Protein AF-A0A2J8JW65-F1 (afdb_monomer_lite)

InterPro domains:
  IPR019318 Guanine nucleotide exchange factor, Ric8 [PF10165] (71-183)
  IPR019318 Guanine nucleotide exchange factor, Ric8 [PTHR12425] (1-183)

Secondary structure (DSSP, 8-state):
--HHHHHHHHHT--HHHHHHHHHHHHHHHHHHTSS-----GGGHHHHHHHHHHHHHHHHH---GGGHHHHHHHHHHHTT-GGG-GGGGSHHHHHHHHHHTT-----S---SS--HHHHHHHHHHHHHHHHH-HHHHHHHHHTTHHHHHHHHHHGGGTS---HHHHHHHHHHHHHHHHH-GGG-

Structure (mmCIF, N/CA/C/O backbone):
data_AF-A0A2J8JW65-F1
#
_entry.id   AF-A0A2J8JW65-F1
#
loop_
_atom_site.group_PDB
_atom_site.id
_atom_site.type_symbol
_atom_site.label_atom_id
_atom_site.label_alt_id
_atom_site.label_comp_id
_atom_site.label_asym_id
_atom_site.label_entity_id
_atom_site.label_seq_id
_atom_site.pdbx_PDB_ins_code
_atom_site.Cartn_x
_atom_site.Cartn_y
_atom_site.Cartn_z
_atom_site.occupancy
_atom_site.B_iso_or_equiv
_atom_site.auth_seq_id
_atom_site.auth_comp_id
_atom_site.auth_asym_id
_atom_site.auth_atom_id
_atom_site.pdbx_PDB_model_num
ATOM 1 N N . MET A 1 1 ? -16.432 7.451 8.082 1.00 87.50 1 MET A N 1
ATOM 2 C CA . MET A 1 1 ? -16.475 6.744 9.356 1.00 87.50 1 MET A CA 1
ATOM 3 C C . MET A 1 1 ? -15.170 7.041 10.054 1.00 87.50 1 MET A C 1
ATOM 5 O O . MET A 1 1 ? -14.157 7.128 9.370 1.00 87.50 1 MET A O 1
ATOM 9 N N . GLU A 1 2 ? -15.173 7.219 11.372 1.00 92.38 2 GLU A N 1
ATOM 10 C CA . GLU A 1 2 ? -13.937 7.542 12.092 1.00 92.38 2 GLU A CA 1
ATOM 11 C C . GLU A 1 2 ? -12.988 6.337 12.173 1.00 92.38 2 GLU A C 1
ATOM 13 O O . GLU A 1 2 ? -13.476 5.215 12.348 1.00 92.38 2 GLU A O 1
ATOM 18 N N . PRO A 1 3 ? -11.651 6.528 12.113 1.00 93.94 3 PRO A N 1
ATOM 19 C CA . PRO A 1 3 ? -10.678 5.431 12.161 1.00 93.94 3 PRO A CA 1
ATOM 20 C C . PRO A 1 3 ? -10.875 4.493 13.356 1.00 93.94 3 PRO A C 1
ATOM 22 O O . PRO A 1 3 ? -10.748 3.277 13.220 1.00 93.94 3 PRO A O 1
ATOM 25 N N . ARG A 1 4 ? -11.266 5.047 14.511 1.00 96.19 4 ARG A N 1
ATOM 26 C CA . ARG A 1 4 ? -11.566 4.285 15.726 1.00 96.19 4 ARG A CA 1
ATOM 27 C C . ARG A 1 4 ? -12.688 3.269 15.528 1.00 96.19 4 ARG A C 1
ATOM 29 O O . ARG A 1 4 ? -12.530 2.110 15.894 1.00 96.19 4 ARG A O 1
ATOM 36 N N . ALA A 1 5 ? -13.805 3.694 14.940 1.00 96.94 5 ALA A N 1
ATOM 37 C CA . ALA A 1 5 ? -14.956 2.824 14.706 1.00 96.94 5 ALA A CA 1
ATOM 38 C C . ALA A 1 5 ? -14.619 1.712 13.701 1.00 96.94 5 ALA A C 1
ATOM 40 O O . ALA A 1 5 ? -15.086 0.584 13.838 1.00 96.94 5 ALA A O 1
ATOM 41 N N . VAL A 1 6 ? -13.763 2.013 12.720 1.00 97.00 6 VAL A N 1
ATOM 42 C CA . VAL A 1 6 ? -13.262 1.016 11.766 1.00 97.00 6 VAL A CA 1
ATOM 43 C C . VAL A 1 6 ? -12.359 -0.001 12.464 1.00 97.00 6 VAL A C 1
ATOM 45 O O . VAL A 1 6 ? -12.524 -1.197 12.245 1.00 97.00 6 VAL A O 1
ATOM 48 N N . ALA A 1 7 ? -11.443 0.442 13.330 1.00 96.81 7 ALA A N 1
ATOM 49 C CA . ALA A 1 7 ? -10.586 -0.457 14.103 1.00 96.81 7 ALA A CA 1
ATOM 50 C C . ALA A 1 7 ? -11.415 -1.391 15.001 1.00 96.81 7 ALA A C 1
ATOM 52 O O . ALA A 1 7 ? -11.212 -2.603 14.980 1.00 96.81 7 ALA A O 1
ATOM 53 N N . GLU A 1 8 ? -12.408 -0.844 15.710 1.00 97.31 8 GLU A N 1
ATOM 54 C CA . GLU A 1 8 ? -13.348 -1.627 16.522 1.00 97.31 8 GLU A CA 1
ATOM 55 C C . GLU A 1 8 ? -14.115 -2.651 15.663 1.00 97.31 8 GLU A C 1
ATOM 57 O O . GLU A 1 8 ? -14.257 -3.804 16.067 1.00 97.31 8 GLU A O 1
ATOM 62 N N . ALA A 1 9 ? -14.552 -2.279 14.452 1.00 96.81 9 ALA A N 1
ATOM 63 C CA . ALA A 1 9 ? -15.201 -3.197 13.516 1.00 96.81 9 ALA A CA 1
ATOM 64 C C . ALA A 1 9 ? -14.274 -4.347 13.082 1.00 96.81 9 ALA A C 1
ATOM 66 O O . ALA A 1 9 ? -14.699 -5.504 13.120 1.00 96.81 9 ALA A O 1
ATOM 67 N N . VAL A 1 10 ? -13.019 -4.049 12.720 1.00 94.81 10 VAL A N 1
ATOM 68 C CA . VAL A 1 10 ? -11.998 -5.047 12.336 1.00 94.81 10 VAL A CA 1
ATOM 69 C C . VAL A 1 10 ? -11.756 -6.054 13.461 1.00 94.81 10 VAL A C 1
ATOM 71 O O . VAL A 1 10 ? -11.724 -7.259 13.213 1.00 94.81 10 VAL A O 1
ATOM 74 N N . GLU A 1 11 ? -11.688 -5.591 14.707 1.00 95.00 11 GLU A N 1
ATOM 75 C CA . GLU A 1 11 ? -11.500 -6.452 15.880 1.00 95.00 11 GLU A CA 1
ATOM 76 C C . GLU A 1 11 ? -12.690 -7.373 16.168 1.00 95.00 11 GLU A C 1
ATOM 78 O O . GLU A 1 11 ? -12.511 -8.436 16.763 1.00 95.00 11 GLU A O 1
ATOM 83 N N . THR A 1 12 ? -13.906 -7.022 15.728 1.00 94.06 12 THR A N 1
ATOM 84 C CA . THR A 1 12 ? -15.063 -7.918 15.902 1.00 94.06 12 THR A CA 1
ATOM 85 C C . THR A 1 12 ? -14.933 -9.226 15.121 1.00 94.06 12 THR A C 1
ATOM 87 O O . THR A 1 12 ? -15.634 -10.188 15.443 1.00 94.06 12 THR A O 1
ATOM 90 N N . GLY A 1 13 ? -14.104 -9.258 14.070 1.00 90.69 13 GLY A N 1
ATOM 91 C CA . GLY A 1 13 ? -13.931 -10.413 13.185 1.00 90.69 13 GLY A CA 1
ATOM 92 C C . GLY A 1 13 ? -15.147 -10.746 12.307 1.00 90.69 13 GLY A C 1
ATOM 93 O O . GLY A 1 13 ? -15.119 -11.737 11.581 1.00 90.69 13 GLY A O 1
ATOM 94 N N . LYS A 1 14 ? -16.229 -9.956 12.360 1.00 94.00 14 LYS A N 1
ATOM 95 C CA . LYS A 1 14 ? -17.455 -10.203 11.586 1.00 94.00 14 LYS A CA 1
ATOM 96 C C . LYS A 1 14 ? -17.338 -9.590 10.195 1.00 94.00 14 LYS A C 1
ATOM 98 O O . LYS A 1 14 ? -17.455 -8.376 10.063 1.00 94.00 14 LYS A O 1
ATOM 103 N N . GLU A 1 15 ? -17.169 -10.426 9.174 1.00 93.81 15 GLU A N 1
ATOM 104 C CA . GLU A 1 15 ? -16.913 -10.004 7.788 1.00 93.81 15 GLU A CA 1
ATOM 105 C C . GLU A 1 15 ? -17.843 -8.879 7.305 1.00 93.81 15 GLU A C 1
ATOM 107 O O . GLU A 1 15 ? -17.348 -7.817 6.938 1.00 93.81 15 GLU A O 1
ATOM 112 N N . ASP A 1 16 ? -19.167 -9.037 7.403 1.00 94.62 16 ASP A N 1
ATOM 113 C CA . ASP A 1 16 ? -20.127 -8.016 6.944 1.00 94.62 16 ASP A CA 1
ATOM 114 C C . ASP A 1 16 ? -19.925 -6.649 7.621 1.00 94.62 16 ASP A C 1
ATOM 116 O O . ASP A 1 16 ? -20.000 -5.602 6.975 1.00 94.62 16 ASP A O 1
ATOM 120 N N . VAL A 1 17 ? -19.630 -6.654 8.926 1.00 96.69 17 VAL A N 1
ATOM 121 C CA . VAL A 1 17 ? -19.414 -5.436 9.722 1.00 96.69 17 VAL A CA 1
ATOM 122 C C . VAL A 1 17 ? -18.103 -4.767 9.320 1.00 96.69 17 VAL A C 1
ATOM 124 O O . VAL A 1 17 ? -18.057 -3.549 9.147 1.00 96.69 17 VAL A O 1
ATOM 127 N N . ILE A 1 18 ? -17.049 -5.564 9.127 1.00 96.56 18 ILE A N 1
ATOM 128 C CA . ILE A 1 18 ? -15.739 -5.086 8.678 1.00 96.56 18 ILE A CA 1
ATOM 129 C C . ILE A 1 18 ? -15.864 -4.446 7.300 1.00 96.56 18 ILE A C 1
ATOM 131 O O . ILE A 1 18 ? -15.384 -3.334 7.077 1.00 96.56 18 ILE A O 1
ATOM 135 N N . MET A 1 19 ? -16.534 -5.133 6.378 1.00 96.12 19 MET A N 1
ATOM 136 C CA . MET A 1 19 ? -16.649 -4.683 5.001 1.00 96.12 19 MET A CA 1
ATOM 137 C C . MET A 1 19 ? -17.449 -3.395 4.877 1.00 96.12 19 MET A C 1
ATOM 139 O O . MET A 1 19 ? -17.063 -2.513 4.105 1.00 96.12 19 MET A O 1
ATOM 143 N N . GLU A 1 20 ? -18.519 -3.255 5.654 1.00 97.06 20 GLU A N 1
ATOM 144 C CA . GLU A 1 20 ? -19.300 -2.023 5.678 1.00 97.06 20 GLU A CA 1
ATOM 145 C C . GLU A 1 20 ? -18.519 -0.858 6.299 1.00 97.06 20 GLU A C 1
ATOM 147 O O . GLU A 1 20 ? -18.535 0.257 5.764 1.00 97.06 20 GLU A O 1
ATOM 152 N N . ALA A 1 21 ? -17.760 -1.120 7.367 1.00 97.56 21 ALA A N 1
ATOM 153 C CA . ALA A 1 21 ? -16.922 -0.113 8.007 1.00 97.56 21 ALA A CA 1
ATOM 154 C C . ALA A 1 21 ? -15.798 0.385 7.083 1.00 97.56 21 ALA A C 1
ATOM 156 O O . ALA A 1 21 ? -15.641 1.594 6.897 1.00 97.56 21 ALA A O 1
ATOM 157 N N . LEU A 1 22 ? -15.054 -0.529 6.444 1.00 97.06 22 LEU A N 1
ATOM 158 C CA . LEU A 1 22 ? -13.987 -0.179 5.500 1.00 97.06 22 LEU A CA 1
ATOM 159 C C . LEU A 1 22 ? -14.536 0.551 4.268 1.00 97.06 22 LEU A C 1
ATOM 161 O O . LEU A 1 22 ? -13.945 1.532 3.818 1.00 97.06 22 LEU A O 1
ATOM 165 N N . ARG A 1 23 ? -15.689 0.125 3.734 1.00 96.75 23 ARG A N 1
ATOM 166 C CA . ARG A 1 23 ? -16.334 0.800 2.598 1.00 96.75 23 ARG A CA 1
ATOM 167 C C . ARG A 1 23 ? -16.732 2.230 2.957 1.00 96.75 23 ARG A C 1
ATOM 169 O O . ARG A 1 23 ? -16.397 3.149 2.208 1.00 96.75 23 ARG A O 1
ATOM 176 N N . SER A 1 24 ? -17.382 2.416 4.105 1.00 96.38 24 SER A N 1
ATOM 177 C CA . SER A 1 24 ? -17.780 3.736 4.608 1.00 96.38 24 SER A CA 1
ATOM 178 C C . SER A 1 24 ? -16.564 4.637 4.830 1.00 96.38 24 SER A C 1
ATOM 180 O O . SER A 1 24 ? -16.552 5.794 4.413 1.00 96.38 24 SER A O 1
ATOM 182 N N . TYR A 1 25 ? -15.499 4.093 5.425 1.00 95.38 25 TYR A N 1
ATOM 183 C CA . TYR A 1 25 ? -14.227 4.790 5.606 1.00 95.38 25 TYR A CA 1
ATOM 184 C C . TYR A 1 25 ? -13.624 5.256 4.275 1.00 95.38 25 TYR A C 1
ATOM 186 O O . TYR A 1 25 ? -13.318 6.437 4.108 1.00 95.38 25 TYR A O 1
ATOM 194 N N . ASN A 1 26 ? -13.512 4.352 3.299 1.00 95.25 26 ASN A N 1
ATOM 195 C CA . ASN A 1 26 ? -12.907 4.645 2.002 1.00 95.25 26 ASN A CA 1
ATOM 196 C C . ASN A 1 26 ? -13.708 5.688 1.206 1.00 95.25 26 ASN A C 1
ATOM 198 O O . ASN A 1 26 ? -13.117 6.561 0.560 1.00 95.25 26 ASN A O 1
ATOM 202 N N . GLN A 1 27 ? -15.041 5.605 1.247 1.00 92.56 27 GLN A N 1
ATOM 203 C CA . GLN A 1 27 ? -15.936 6.542 0.566 1.00 92.56 27 GLN A CA 1
ATOM 204 C C . GLN A 1 27 ? -15.863 7.935 1.185 1.00 92.56 27 GLN A C 1
ATOM 206 O O . GLN A 1 27 ? -15.618 8.906 0.470 1.00 92.56 27 GLN A O 1
ATOM 211 N N . GLU A 1 28 ? -16.013 8.041 2.505 1.00 89.69 28 GLU A N 1
ATOM 212 C CA . GLU A 1 28 ? -15.962 9.333 3.188 1.00 89.69 28 GLU A CA 1
ATOM 213 C C . GLU A 1 28 ? -14.593 9.995 3.049 1.00 89.69 28 GLU A C 1
ATOM 215 O O . GLU A 1 28 ? -14.526 11.186 2.743 1.00 89.69 28 GLU A O 1
ATOM 220 N N . PHE A 1 29 ? -13.503 9.226 3.155 1.00 86.75 29 PHE A N 1
ATOM 221 C CA . PHE A 1 29 ? -12.169 9.767 2.922 1.00 86.75 29 PHE A CA 1
ATOM 222 C C . PHE A 1 29 ? -12.027 10.314 1.497 1.00 86.75 29 PHE A C 1
ATOM 224 O O . PHE A 1 29 ? -11.489 11.404 1.306 1.00 86.75 29 PHE A O 1
ATOM 231 N N . SER A 1 30 ? -12.533 9.587 0.497 1.00 84.88 30 SER A N 1
ATOM 232 C CA . SER A 1 30 ? -12.474 10.016 -0.906 1.00 84.88 30 SER A CA 1
ATOM 233 C C . SER A 1 30 ? -13.302 11.279 -1.170 1.00 84.88 30 SER A C 1
ATOM 235 O O . SER A 1 30 ? -12.879 12.122 -1.960 1.00 84.88 30 SER A O 1
ATOM 237 N N . LEU A 1 31 ? -14.446 11.439 -0.497 1.00 82.19 31 LEU A N 1
ATOM 238 C CA . LEU A 1 31 ? -15.282 12.639 -0.593 1.00 82.19 31 LEU A CA 1
ATOM 239 C C . LEU A 1 31 ? -14.607 13.851 0.062 1.00 82.19 31 LEU A C 1
ATOM 241 O O . LEU A 1 31 ? -14.503 14.911 -0.558 1.00 82.19 31 LEU A O 1
ATOM 245 N N . GLN A 1 32 ? -14.116 13.684 1.292 1.00 76.44 32 GLN A N 1
ATOM 246 C CA . GLN A 1 32 ? -13.527 14.762 2.091 1.00 76.44 32 GLN A CA 1
ATOM 247 C C . GLN A 1 32 ? -12.177 15.245 1.540 1.00 76.44 32 GLN A C 1
ATOM 249 O O . GLN A 1 32 ? -11.887 16.438 1.578 1.00 76.44 32 GLN A O 1
ATOM 254 N N . HIS A 1 33 ? -11.371 14.345 0.972 1.00 69.12 33 HIS A N 1
ATOM 255 C CA . HIS A 1 33 ? -9.986 14.633 0.572 1.00 69.12 33 HIS A CA 1
ATOM 256 C C . HIS A 1 33 ? -9.803 14.703 -0.946 1.00 69.12 33 HIS A C 1
ATOM 258 O O . HIS A 1 33 ? -8.705 14.499 -1.464 1.00 69.12 33 HIS A O 1
ATOM 264 N N . SER A 1 34 ? -10.877 15.006 -1.679 1.00 65.25 34 SER A N 1
ATOM 265 C CA . SER A 1 34 ? -10.837 15.189 -3.134 1.00 65.25 34 SER A CA 1
ATOM 266 C C . SER A 1 34 ? -9.983 16.392 -3.572 1.00 65.25 34 SER A C 1
ATOM 268 O O . SER A 1 34 ? -9.494 16.399 -4.700 1.00 65.25 34 SER A O 1
ATOM 270 N N . GLN A 1 35 ? -9.759 17.378 -2.688 1.00 56.03 35 GLN A N 1
ATOM 271 C CA . GLN A 1 35 ? -8.970 18.589 -2.981 1.00 56.03 35 GLN A CA 1
ATOM 272 C C . GLN A 1 35 ? -7.759 18.827 -2.061 1.00 56.03 35 GLN A C 1
ATOM 274 O O . GLN A 1 35 ? -6.823 19.511 -2.468 1.00 56.03 35 GLN A O 1
ATOM 279 N N . SER A 1 36 ? -7.738 18.266 -0.847 1.00 60.25 36 SER A N 1
ATOM 280 C CA . SER A 1 36 ? -6.631 18.411 0.109 1.00 60.25 36 SER A CA 1
ATOM 281 C C . SER A 1 36 ? -6.415 17.105 0.866 1.00 60.25 36 SER A C 1
ATOM 283 O O . SER A 1 36 ? -7.364 16.532 1.392 1.00 60.25 36 SER A O 1
ATOM 285 N N . PHE A 1 37 ? -5.170 16.632 0.923 1.00 72.81 37 PHE A N 1
ATOM 286 C CA . PHE A 1 37 ? -4.784 15.431 1.665 1.00 72.81 37 PHE A CA 1
ATOM 287 C C . PHE A 1 37 ? -4.235 15.829 3.034 1.00 72.81 37 PHE A C 1
ATOM 289 O O . PHE A 1 37 ? -3.025 15.952 3.213 1.00 72.81 37 PHE A O 1
ATOM 296 N N . THR A 1 38 ? -5.128 16.052 3.991 1.00 83.06 38 THR A N 1
ATOM 297 C CA . THR A 1 38 ? -4.783 16.378 5.380 1.00 83.06 38 THR A CA 1
ATOM 298 C C . THR A 1 38 ? -5.480 15.406 6.308 1.00 83.06 38 THR A C 1
ATOM 300 O O . THR A 1 38 ? -6.675 15.194 6.164 1.00 83.06 38 THR A O 1
ATOM 303 N N . PHE A 1 39 ? -4.752 14.834 7.258 1.00 87.06 39 PHE A N 1
ATOM 304 C CA . PHE A 1 39 ? -5.340 13.990 8.289 1.00 87.06 39 PHE A CA 1
ATOM 305 C C . PHE A 1 39 ? -5.534 14.794 9.573 1.00 87.06 39 PHE A C 1
ATOM 307 O O . PHE A 1 39 ? -4.740 15.686 9.858 1.00 87.06 39 PHE A O 1
ATOM 314 N N . ASP A 1 40 ? -6.573 14.474 10.344 1.00 89.56 40 ASP A N 1
ATOM 315 C CA . ASP A 1 40 ? -6.791 15.088 11.655 1.00 89.56 40 ASP A CA 1
ATOM 316 C C . ASP A 1 40 ? -5.773 14.548 12.672 1.00 89.56 40 ASP A C 1
ATOM 318 O O . ASP A 1 40 ? -5.742 13.347 12.960 1.00 89.56 40 ASP A O 1
ATOM 322 N N . ASP A 1 41 ? -4.937 15.419 13.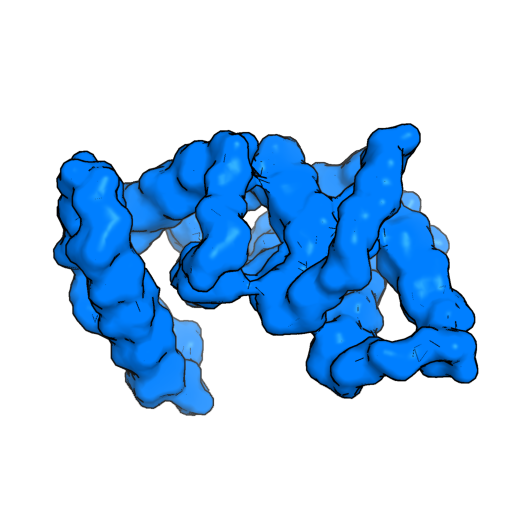231 1.00 90.25 41 ASP A N 1
ATOM 323 C CA . ASP A 1 41 ? -3.939 15.049 14.238 1.00 90.25 41 ASP A CA 1
ATOM 324 C C . ASP A 1 41 ? -4.583 14.449 15.499 1.00 90.25 41 ASP A C 1
ATOM 326 O O . ASP A 1 41 ? -3.986 13.578 16.136 1.00 90.25 41 ASP A O 1
ATOM 330 N N . ALA A 1 42 ? -5.827 14.825 15.827 1.00 93.38 42 ALA A N 1
ATOM 331 C CA . ALA A 1 42 ? -6.546 14.280 16.980 1.00 93.38 42 ALA A CA 1
ATOM 332 C C . ALA A 1 42 ? -6.835 12.773 16.852 1.00 93.38 42 ALA A C 1
ATOM 334 O O . ALA A 1 42 ? -6.998 12.087 17.859 1.00 93.38 42 ALA A O 1
ATOM 335 N N . GLN A 1 43 ? -6.865 12.250 15.624 1.00 93.31 43 GLN A N 1
ATOM 336 C CA . GLN A 1 43 ? -7.189 10.852 15.320 1.00 93.31 43 GLN A CA 1
ATOM 337 C C . GLN A 1 43 ? -5.958 10.011 14.961 1.00 93.31 43 GLN A C 1
ATOM 339 O O . GLN A 1 43 ? -6.090 8.892 14.463 1.00 93.31 43 GLN A O 1
ATOM 344 N N . GLN A 1 44 ? -4.750 10.546 15.155 1.00 94.25 44 GLN A N 1
ATOM 345 C CA . GLN A 1 44 ? -3.515 9.876 14.747 1.00 94.25 44 GLN A CA 1
ATOM 346 C C . GLN A 1 44 ? -3.357 8.493 15.388 1.00 94.25 44 GLN A C 1
ATOM 348 O O . GLN A 1 44 ? -3.041 7.529 14.695 1.00 94.25 44 GLN A O 1
ATOM 353 N N . GLU A 1 45 ? -3.591 8.374 16.694 1.00 95.62 45 GLU A N 1
ATOM 354 C CA . GLU A 1 45 ? -3.419 7.098 17.399 1.00 95.62 45 GLU A CA 1
ATOM 355 C C . GLU A 1 45 ? -4.464 6.058 16.966 1.00 95.62 45 GLU A C 1
ATOM 357 O O . GLU A 1 45 ? -4.136 4.883 16.802 1.00 95.62 45 GLU A O 1
ATOM 362 N N . ASP A 1 46 ? -5.689 6.490 16.654 1.00 96.50 46 ASP A N 1
ATOM 363 C CA . ASP A 1 46 ? -6.714 5.607 16.090 1.00 96.50 46 ASP A CA 1
ATOM 364 C C . ASP A 1 46 ? -6.322 5.107 14.690 1.00 96.50 46 ASP A C 1
ATOM 366 O O . ASP A 1 46 ? -6.543 3.940 14.358 1.00 96.50 46 ASP A O 1
ATOM 370 N N . ARG A 1 47 ? -5.693 5.958 13.865 1.00 96.12 47 ARG A N 1
ATOM 371 C CA . ARG A 1 47 ? -5.169 5.554 12.550 1.00 96.12 47 ARG A CA 1
ATOM 372 C C . ARG A 1 47 ? -3.983 4.605 12.654 1.00 96.12 47 ARG A C 1
ATOM 374 O O . ARG A 1 47 ? -3.918 3.673 11.857 1.00 96.12 47 ARG A O 1
ATOM 381 N N . LYS A 1 48 ? -3.081 4.794 13.622 1.00 96.38 48 LYS A N 1
ATOM 382 C CA . LYS A 1 48 ? -1.981 3.849 13.881 1.00 96.38 48 LYS A CA 1
ATOM 383 C C . LYS A 1 48 ? -2.515 2.478 14.277 1.00 96.38 48 LYS A C 1
ATOM 385 O O . LYS A 1 48 ? -2.134 1.486 13.665 1.00 96.38 48 LYS A O 1
ATOM 390 N N . ARG A 1 49 ? -3.465 2.433 15.215 1.00 97.38 49 ARG A N 1
ATOM 391 C CA . ARG A 1 49 ? -4.137 1.186 15.610 1.00 97.38 49 ARG A CA 1
ATOM 392 C C . ARG A 1 49 ? -4.810 0.510 14.417 1.00 97.38 49 ARG A C 1
ATOM 394 O O . ARG A 1 49 ? -4.650 -0.690 14.215 1.00 97.38 49 ARG A O 1
ATOM 401 N N . LEU A 1 50 ? -5.539 1.271 13.598 1.00 97.56 50 LEU A N 1
ATOM 402 C CA . LEU A 1 50 ? -6.144 0.728 12.383 1.00 97.56 50 LEU A CA 1
ATOM 403 C C . LEU A 1 50 ? -5.075 0.192 11.416 1.00 97.56 50 LEU A C 1
ATOM 405 O O . LEU A 1 50 ? -5.245 -0.898 10.882 1.00 97.56 50 LEU A O 1
ATOM 409 N N . ALA A 1 51 ? -3.968 0.910 11.214 1.00 97.62 51 ALA A N 1
ATOM 410 C CA . ALA A 1 51 ? -2.871 0.472 10.353 1.00 97.62 51 ALA A CA 1
ATOM 411 C C . ALA A 1 51 ? -2.273 -0.868 10.808 1.00 97.62 51 ALA A C 1
ATOM 413 O O . ALA A 1 51 ? -2.088 -1.752 9.975 1.00 97.62 51 ALA A O 1
ATOM 414 N N . GLU A 1 52 ? -2.037 -1.050 12.109 1.00 97.50 52 GLU A N 1
ATOM 415 C CA . GLU A 1 52 ? -1.550 -2.314 12.683 1.00 97.50 52 GLU A CA 1
ATOM 416 C C . GLU A 1 52 ? -2.510 -3.480 12.401 1.00 97.50 52 GLU A C 1
ATOM 418 O O . GLU A 1 52 ? -2.088 -4.550 11.953 1.00 97.50 52 GLU A O 1
ATOM 423 N N . LEU A 1 53 ? -3.816 -3.258 12.584 1.00 97.94 53 LEU A N 1
ATOM 424 C CA . LEU A 1 53 ? -4.839 -4.258 12.278 1.00 97.94 53 LEU A CA 1
ATOM 425 C C . LEU A 1 53 ? -4.858 -4.601 10.782 1.00 97.94 53 LEU A C 1
ATOM 427 O O . LEU A 1 53 ? -4.834 -5.780 10.426 1.00 97.94 53 LEU A O 1
ATOM 431 N N . LEU A 1 54 ? -4.845 -3.598 9.897 1.00 97.44 54 LEU A N 1
ATOM 432 C CA . LEU A 1 54 ? -4.839 -3.818 8.446 1.00 97.44 54 LEU A CA 1
ATOM 433 C C . LEU A 1 54 ? -3.585 -4.576 7.986 1.00 97.44 54 LEU A C 1
ATOM 435 O O . LEU A 1 54 ? -3.690 -5.466 7.142 1.00 97.44 54 LEU A O 1
ATOM 439 N N . VAL A 1 55 ? -2.414 -4.251 8.543 1.00 96.81 55 VAL A N 1
ATOM 440 C CA . VAL A 1 55 ? -1.146 -4.938 8.252 1.00 96.81 55 VAL A CA 1
ATOM 441 C C . VAL A 1 55 ? -1.210 -6.405 8.643 1.00 96.81 55 VAL A C 1
ATOM 443 O O . VAL A 1 55 ? -0.830 -7.260 7.844 1.00 96.81 55 VAL A O 1
ATOM 446 N N . SER A 1 56 ? -1.750 -6.713 9.823 1.00 96.50 56 SER A N 1
ATOM 447 C CA . SER A 1 56 ? -1.843 -8.100 10.285 1.00 96.50 56 SER A CA 1
ATOM 448 C C . SER A 1 56 ? -2.637 -8.989 9.315 1.00 96.50 56 SER A C 1
ATOM 450 O O . SER A 1 56 ? -2.250 -10.130 9.067 1.00 96.50 56 SER A O 1
ATOM 452 N N . VAL A 1 57 ? -3.702 -8.453 8.705 1.00 96.31 57 VAL A N 1
ATOM 453 C CA . VAL A 1 57 ? -4.519 -9.159 7.704 1.00 96.31 57 VAL A CA 1
ATOM 454 C C . VAL A 1 57 ? -3.826 -9.174 6.338 1.00 96.31 57 VAL A C 1
ATOM 456 O O . VAL A 1 57 ? -3.847 -10.190 5.643 1.00 96.31 57 VAL A O 1
ATOM 459 N N . LEU A 1 58 ? -3.167 -8.077 5.953 1.00 96.50 58 LEU A N 1
ATOM 460 C CA . LEU A 1 58 ? -2.397 -7.980 4.710 1.00 96.50 58 LEU A CA 1
ATOM 461 C C . LEU A 1 58 ? -1.309 -9.061 4.627 1.00 96.50 58 LEU A C 1
ATOM 463 O O . LEU A 1 58 ? -1.180 -9.711 3.588 1.00 96.50 58 LEU A O 1
ATOM 467 N N . GLU A 1 59 ? -0.557 -9.251 5.713 1.00 95.19 59 GLU A N 1
ATOM 468 C CA . GLU A 1 59 ? 0.548 -10.211 5.809 1.00 95.19 59 GLU A CA 1
ATOM 469 C C . GLU A 1 59 ? 0.072 -11.669 5.850 1.00 95.19 59 GLU A C 1
ATOM 471 O O . GLU A 1 59 ? 0.769 -12.554 5.356 1.00 95.19 59 GLU A O 1
ATOM 476 N N . GLN A 1 60 ? -1.127 -11.924 6.385 1.00 94.50 60 GLN A N 1
ATOM 477 C CA . GLN A 1 60 ? -1.750 -13.255 6.383 1.00 94.50 60 GLN A CA 1
ATOM 478 C C . GLN A 1 60 ? -2.395 -13.615 5.039 1.00 94.50 60 GLN A C 1
ATOM 480 O O . GLN A 1 60 ? -2.526 -14.795 4.714 1.00 94.50 60 GLN A O 1
ATOM 485 N N . GLY A 1 61 ? -2.778 -12.611 4.248 1.00 92.81 61 GLY A N 1
ATOM 486 C CA . GLY A 1 61 ? -3.440 -12.782 2.961 1.00 92.81 61 GLY A CA 1
ATOM 487 C C . GLY A 1 61 ? -4.865 -12.228 2.966 1.00 92.81 61 GLY A C 1
ATOM 488 O O . GLY A 1 61 ? -5.706 -12.607 3.775 1.00 92.81 61 GLY A O 1
ATOM 489 N N . LEU A 1 62 ? -5.155 -11.346 2.010 1.00 93.62 62 LEU A N 1
ATOM 490 C CA . LEU A 1 62 ? -6.440 -10.672 1.885 1.00 93.62 62 LEU A CA 1
ATOM 491 C C . LEU A 1 62 ? -7.480 -11.583 1.206 1.00 93.62 62 LEU A C 1
ATOM 493 O O . LEU A 1 62 ? -7.182 -12.149 0.137 1.00 93.62 62 LEU A O 1
ATOM 497 N N . PRO A 1 63 ? -8.720 -11.645 1.735 1.00 91.19 63 PRO A N 1
ATOM 498 C CA . PRO A 1 63 ? -9.823 -12.369 1.109 1.00 91.19 63 PRO A CA 1
ATOM 499 C C . PRO A 1 63 ? -10.036 -11.935 -0.354 1.00 91.19 63 PRO A C 1
ATOM 501 O O . PRO A 1 63 ? -10.118 -10.730 -0.619 1.00 91.19 63 PRO A O 1
ATOM 504 N N . PRO A 1 64 ? -10.145 -12.870 -1.321 1.00 90.62 64 PRO A N 1
ATOM 505 C CA . PRO A 1 64 ? -10.273 -12.525 -2.739 1.00 90.62 64 PRO A CA 1
ATOM 506 C C . PRO A 1 64 ? -11.481 -11.635 -3.068 1.00 90.62 64 PRO A C 1
ATOM 508 O O . PRO A 1 64 ? -11.348 -10.711 -3.863 1.00 90.62 64 PRO A O 1
ATOM 511 N N . SER A 1 65 ? -12.630 -11.862 -2.422 1.00 89.62 65 SER A N 1
ATOM 512 C CA . SER A 1 65 ? -13.907 -11.159 -2.660 1.00 89.62 65 SER A CA 1
ATOM 513 C C . SER A 1 65 ? -13.868 -9.655 -2.369 1.00 89.62 65 SER A C 1
ATOM 515 O O . SER A 1 65 ? -14.674 -8.888 -2.896 1.00 89.62 65 SER A O 1
ATOM 517 N N . HIS A 1 66 ? -12.946 -9.224 -1.510 1.00 92.44 66 HIS A N 1
ATOM 518 C CA . HIS A 1 66 ? -12.962 -7.892 -0.908 1.00 92.44 66 HIS A CA 1
ATOM 519 C C . HIS A 1 66 ? -11.601 -7.196 -0.922 1.00 92.44 66 HIS A C 1
ATOM 521 O O . HIS A 1 66 ? -11.435 -6.116 -0.350 1.00 92.44 66 HIS A O 1
ATOM 527 N N . ARG A 1 67 ? -10.629 -7.789 -1.614 1.00 95.19 67 ARG A N 1
ATOM 528 C CA . ARG A 1 67 ? -9.229 -7.366 -1.626 1.00 95.19 67 ARG A CA 1
ATOM 529 C C . ARG A 1 67 ? -9.037 -5.890 -1.976 1.00 95.19 67 ARG A C 1
ATOM 531 O O . ARG A 1 67 ? -8.253 -5.210 -1.321 1.00 95.19 67 ARG A O 1
ATOM 538 N N . VAL A 1 68 ? -9.782 -5.377 -2.956 1.00 97.00 68 VAL A N 1
ATOM 539 C CA . VAL A 1 68 ? -9.711 -3.966 -3.374 1.00 97.00 68 VAL A CA 1
ATOM 540 C C . VAL A 1 68 ? -10.094 -3.017 -2.235 1.00 97.00 68 VAL A C 1
ATOM 542 O O . VAL A 1 68 ? -9.423 -2.011 -2.029 1.00 97.00 68 VAL A O 1
ATOM 545 N N . ILE A 1 69 ? -11.129 -3.339 -1.453 1.00 97.38 69 ILE A N 1
ATOM 546 C CA . ILE A 1 69 ? -11.599 -2.486 -0.349 1.00 97.38 69 ILE A CA 1
ATOM 547 C C . ILE A 1 69 ? -10.535 -2.410 0.754 1.00 97.38 69 ILE A C 1
ATOM 549 O O . ILE A 1 69 ? -10.230 -1.318 1.234 1.00 97.38 69 ILE A O 1
ATOM 553 N N . TRP A 1 70 ? -9.916 -3.543 1.097 1.00 98.06 70 TRP A N 1
ATOM 554 C CA . TRP A 1 70 ? -8.788 -3.584 2.031 1.00 98.06 70 TRP A CA 1
ATOM 555 C C . TRP A 1 70 ? -7.607 -2.745 1.534 1.00 98.06 70 TRP A C 1
ATOM 557 O O . TRP A 1 70 ? -7.091 -1.897 2.263 1.00 98.06 70 TRP A O 1
ATOM 567 N N . LEU A 1 71 ? -7.206 -2.930 0.273 1.00 98.25 71 LEU A N 1
ATOM 568 C CA . LEU A 1 71 ? -6.090 -2.194 -0.324 1.00 98.25 71 LEU A CA 1
ATOM 569 C C . LEU A 1 71 ? -6.356 -0.690 -0.418 1.00 98.25 71 LEU A C 1
ATOM 571 O O . LEU A 1 71 ? -5.436 0.094 -0.216 1.00 98.25 71 LEU A O 1
ATOM 575 N N . GLN A 1 72 ? -7.596 -0.264 -0.656 1.00 97.44 72 GLN A N 1
ATOM 576 C CA . GLN A 1 72 ? -7.967 1.151 -0.617 1.00 97.44 72 GLN A CA 1
ATOM 577 C C . GLN A 1 72 ? -7.767 1.755 0.779 1.00 97.44 72 GLN A C 1
ATOM 579 O O . GLN A 1 72 ? -7.243 2.866 0.881 1.00 97.44 72 GLN A O 1
ATOM 584 N N . SER A 1 73 ? -8.120 1.032 1.847 1.00 97.19 73 SER A N 1
ATOM 585 C CA . SER A 1 73 ? -7.891 1.486 3.226 1.00 97.19 73 SER A CA 1
ATOM 586 C C . SER A 1 73 ? -6.394 1.561 3.546 1.00 97.19 73 SER A C 1
ATOM 588 O O . SER A 1 73 ? -5.928 2.573 4.071 1.00 97.19 73 SER A O 1
ATOM 590 N N . VAL A 1 74 ? -5.613 0.557 3.125 1.00 97.50 74 VAL A N 1
ATOM 591 C CA . VAL A 1 74 ? -4.139 0.582 3.206 1.00 97.50 74 VAL A CA 1
ATOM 592 C C . VAL A 1 74 ? -3.569 1.770 2.426 1.00 97.50 74 VAL A C 1
ATOM 594 O O . VAL A 1 74 ? -2.720 2.503 2.930 1.00 97.50 74 VAL A O 1
ATOM 597 N N . ARG A 1 75 ? -4.067 2.032 1.213 1.00 96.38 75 ARG A N 1
ATOM 598 C CA . ARG A 1 75 ? -3.629 3.156 0.379 1.00 96.38 75 ARG A CA 1
ATOM 599 C C . ARG A 1 75 ? -3.892 4.490 1.060 1.00 96.38 75 ARG A C 1
ATOM 601 O O . ARG A 1 75 ? -3.047 5.378 0.967 1.00 96.38 75 ARG A O 1
ATOM 608 N N . ILE A 1 76 ? -5.047 4.653 1.701 1.00 95.06 76 ILE A N 1
ATOM 609 C CA . ILE A 1 76 ? -5.375 5.864 2.455 1.00 95.06 76 ILE A CA 1
ATOM 610 C C . ILE A 1 76 ? -4.348 6.064 3.569 1.00 95.06 76 ILE A C 1
ATOM 612 O O . ILE A 1 76 ? -3.678 7.095 3.575 1.00 95.06 76 ILE A O 1
ATOM 616 N N . LEU A 1 77 ? -4.141 5.064 4.430 1.00 95.38 77 LEU A N 1
ATOM 617 C CA . LEU A 1 77 ? -3.216 5.189 5.561 1.00 95.38 77 LEU A CA 1
ATOM 618 C C . LEU A 1 77 ? -1.748 5.310 5.131 1.00 95.38 77 LEU A C 1
ATOM 620 O O . LEU A 1 77 ? -0.992 6.031 5.768 1.00 95.38 77 LEU A O 1
ATOM 624 N N . SER A 1 78 ? -1.354 4.729 3.994 1.00 95.00 78 SER A N 1
ATOM 625 C CA . SER A 1 78 ? -0.001 4.898 3.438 1.00 95.00 78 SER A CA 1
ATOM 626 C C . SER A 1 78 ? 0.329 6.340 3.008 1.00 95.00 78 SER A C 1
ATOM 628 O O . SER A 1 78 ? 1.475 6.638 2.679 1.00 95.00 78 SER A O 1
ATOM 630 N N . ARG A 1 79 ? -0.653 7.253 2.981 1.00 92.88 79 ARG A N 1
ATOM 631 C CA . ARG A 1 79 ? -0.419 8.692 2.763 1.00 92.88 79 ARG A CA 1
ATOM 632 C C . ARG A 1 79 ? -0.126 9.446 4.056 1.00 92.88 79 ARG A C 1
ATOM 634 O O . ARG A 1 79 ? 0.445 10.533 3.986 1.00 92.88 79 ARG A O 1
ATOM 641 N N . ASP A 1 80 ? -0.522 8.900 5.203 1.00 93.00 80 ASP A N 1
ATOM 642 C CA . ASP A 1 80 ? -0.239 9.492 6.503 1.00 93.00 80 ASP A CA 1
ATOM 643 C C . ASP A 1 80 ? 1.163 9.085 6.960 1.00 93.00 80 ASP A C 1
ATOM 645 O O . ASP A 1 80 ? 1.406 7.943 7.350 1.00 93.00 80 ASP A O 1
ATOM 649 N N . ARG A 1 81 ? 2.093 10.044 6.941 1.00 91.06 81 ARG A N 1
ATOM 650 C CA . ARG A 1 81 ? 3.490 9.827 7.340 1.00 91.06 81 ARG A CA 1
ATOM 651 C C . ARG A 1 81 ? 3.636 9.383 8.793 1.00 91.06 81 ARG A C 1
ATOM 653 O O . ARG A 1 81 ? 4.613 8.712 9.104 1.00 91.06 81 ARG A O 1
ATOM 660 N N . ASN A 1 82 ? 2.670 9.710 9.647 1.00 90.50 82 ASN A N 1
ATOM 661 C CA . ASN A 1 82 ? 2.695 9.352 11.062 1.00 90.50 82 ASN A CA 1
ATOM 662 C C . ASN A 1 82 ? 2.218 7.911 11.317 1.00 90.50 82 ASN A C 1
ATOM 664 O O . ASN A 1 82 ? 2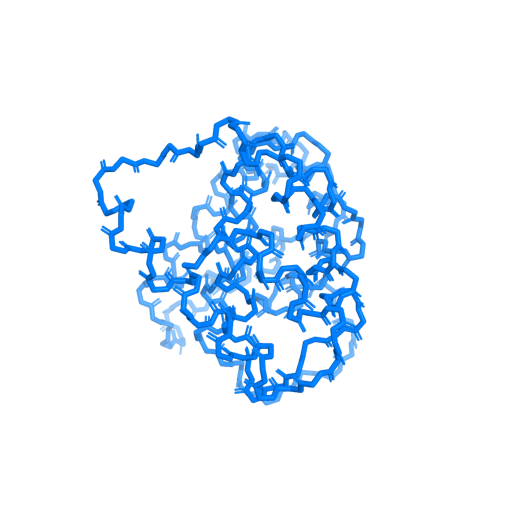.300 7.439 12.450 1.00 90.50 82 ASN A O 1
ATOM 668 N N . CYS A 1 83 ? 1.734 7.214 10.280 1.00 89.50 83 CYS A N 1
ATOM 669 C CA . CYS A 1 83 ? 1.184 5.858 10.361 1.00 89.50 83 CYS A CA 1
ATOM 670 C C . CYS A 1 83 ? 1.848 4.882 9.369 1.00 89.50 83 CYS A C 1
ATOM 672 O O . CYS A 1 83 ? 1.283 3.829 9.081 1.00 89.50 83 CYS A O 1
ATOM 674 N N . LEU A 1 84 ? 3.018 5.222 8.808 1.00 92.06 84 LEU A N 1
ATOM 675 C CA . LEU A 1 84 ? 3.674 4.382 7.796 1.00 92.06 84 LEU A CA 1
A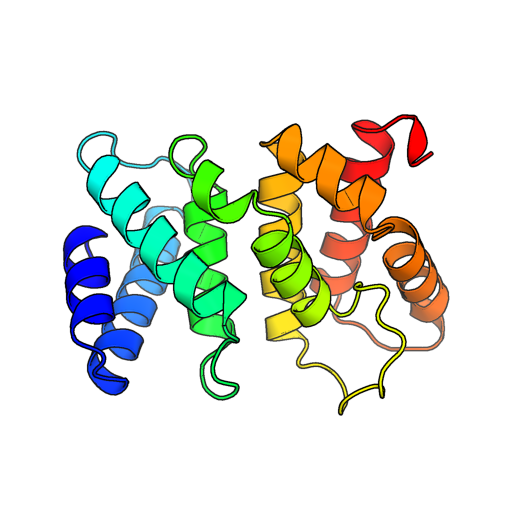TOM 676 C C . LEU A 1 84 ? 4.355 3.151 8.377 1.00 92.06 84 LEU A C 1
ATOM 678 O O . LEU A 1 84 ? 4.369 2.117 7.711 1.00 92.06 84 LEU A O 1
ATOM 682 N N . ASP A 1 85 ? 4.921 3.266 9.579 1.00 92.50 85 ASP A N 1
ATOM 683 C CA . ASP A 1 85 ? 5.801 2.250 10.160 1.00 92.50 85 ASP A CA 1
ATOM 684 C C . ASP A 1 85 ? 5.216 0.826 10.107 1.00 92.50 85 ASP A C 1
ATOM 686 O O . ASP A 1 85 ? 5.931 -0.057 9.617 1.00 92.50 85 ASP A O 1
ATOM 690 N N . PRO A 1 86 ? 3.927 0.585 10.453 1.00 94.25 86 PRO A N 1
ATOM 691 C CA . PRO A 1 86 ? 3.321 -0.744 10.352 1.00 94.25 86 PRO A CA 1
ATOM 692 C C . PRO A 1 86 ? 3.439 -1.373 8.955 1.00 94.25 86 PRO A C 1
ATOM 694 O O . PRO A 1 86 ? 3.691 -2.567 8.833 1.00 94.25 86 PRO A O 1
ATOM 697 N N . PHE A 1 87 ? 3.312 -0.584 7.884 1.00 96.06 87 PHE A N 1
ATOM 698 C CA . PHE A 1 87 ? 3.332 -1.081 6.502 1.00 96.06 87 PHE A CA 1
ATOM 699 C C . PHE A 1 87 ? 4.743 -1.306 5.943 1.00 96.06 87 PHE A C 1
ATOM 701 O O . PHE A 1 87 ? 4.893 -1.801 4.826 1.00 96.06 87 PHE A O 1
ATOM 708 N N . THR A 1 88 ? 5.788 -0.913 6.675 1.00 95.19 88 THR A N 1
ATOM 709 C CA . THR A 1 88 ? 7.181 -0.925 6.190 1.00 95.19 88 THR A CA 1
ATOM 710 C C . THR A 1 88 ? 7.953 -2.184 6.591 1.00 95.19 88 THR A C 1
ATOM 712 O O . THR A 1 88 ? 9.182 -2.203 6.560 1.00 95.19 88 THR A O 1
ATOM 715 N N . SER A 1 89 ? 7.241 -3.261 6.933 1.00 96.50 89 SER A N 1
ATOM 716 C CA . SER A 1 89 ? 7.823 -4.586 7.151 1.00 96.50 89 SER A CA 1
ATOM 717 C C . SER A 1 89 ? 8.170 -5.273 5.814 1.00 96.50 89 SER A C 1
ATOM 719 O O . SER A 1 89 ? 7.579 -4.990 4.766 1.00 96.50 89 SER A O 1
ATOM 721 N N . ARG A 1 90 ? 9.107 -6.235 5.838 1.00 96.25 90 ARG A N 1
ATOM 722 C CA . ARG A 1 90 ? 9.441 -7.054 4.653 1.00 96.25 90 ARG A CA 1
ATOM 723 C C . ARG A 1 90 ? 8.228 -7.848 4.155 1.00 96.25 90 ARG A C 1
ATOM 725 O O . ARG A 1 90 ? 8.030 -7.950 2.949 1.00 96.25 90 ARG A O 1
ATOM 732 N N . GLN A 1 91 ? 7.433 -8.396 5.074 1.00 96.12 91 GLN A N 1
ATOM 733 C CA . GLN A 1 91 ? 6.262 -9.221 4.764 1.00 96.12 91 GLN A CA 1
ATOM 734 C C . GLN A 1 91 ? 5.147 -8.376 4.143 1.00 96.12 91 GLN A C 1
ATOM 736 O O . GLN A 1 91 ? 4.615 -8.744 3.098 1.00 96.12 91 GLN A O 1
ATOM 741 N N . SER A 1 92 ? 4.877 -7.199 4.710 1.00 96.75 92 SER A N 1
ATOM 742 C CA . SER A 1 92 ? 3.918 -6.229 4.178 1.00 96.75 92 SER A CA 1
ATOM 743 C C . SER A 1 92 ? 4.280 -5.774 2.762 1.00 96.75 92 SER A C 1
ATOM 745 O O . SER A 1 92 ? 3.439 -5.829 1.860 1.00 96.75 92 SER A O 1
ATOM 747 N N . LEU A 1 93 ? 5.542 -5.383 2.525 1.00 97.06 93 LEU A N 1
ATOM 748 C CA . LEU A 1 93 ? 5.995 -5.012 1.179 1.00 97.06 93 LEU A CA 1
ATOM 749 C C . LEU A 1 93 ? 5.894 -6.182 0.195 1.00 97.06 93 LEU A C 1
ATOM 751 O O . LEU A 1 93 ? 5.489 -5.979 -0.949 1.00 97.06 93 LEU A O 1
ATOM 755 N N . GLN A 1 94 ? 6.246 -7.396 0.625 1.00 96.06 94 GLN A N 1
ATOM 756 C CA . GLN A 1 94 ? 6.148 -8.586 -0.215 1.00 96.06 94 GLN A CA 1
ATOM 757 C C . GLN A 1 94 ? 4.692 -8.905 -0.573 1.00 96.06 94 GLN A C 1
ATOM 759 O O . GLN A 1 94 ? 4.412 -9.184 -1.736 1.00 96.06 94 GLN A O 1
ATOM 764 N N . ALA A 1 95 ? 3.759 -8.809 0.377 1.00 96.38 95 ALA A N 1
ATOM 765 C CA . ALA A 1 95 ? 2.334 -9.007 0.125 1.00 96.38 95 ALA A CA 1
ATOM 766 C C . ALA A 1 95 ? 1.806 -8.004 -0.914 1.00 96.38 95 ALA A C 1
ATOM 768 O O . ALA A 1 95 ? 1.187 -8.405 -1.900 1.00 96.38 95 ALA A O 1
ATOM 769 N N . LEU A 1 96 ? 2.125 -6.713 -0.759 1.00 97.88 96 LEU A N 1
ATOM 770 C CA . LEU A 1 96 ? 1.767 -5.683 -1.741 1.00 97.88 96 LEU A CA 1
ATOM 771 C C . LEU A 1 96 ? 2.408 -5.934 -3.112 1.00 97.88 96 LEU A C 1
ATOM 773 O O . LEU A 1 96 ? 1.739 -5.770 -4.128 1.00 97.88 96 LEU A O 1
ATOM 777 N N . ALA A 1 97 ? 3.672 -6.362 -3.163 1.00 97.00 97 ALA A N 1
ATOM 778 C CA . ALA A 1 97 ? 4.344 -6.711 -4.415 1.00 97.00 97 ALA A CA 1
ATOM 779 C C . ALA A 1 97 ? 3.706 -7.928 -5.105 1.00 97.00 97 ALA A C 1
ATOM 781 O O . ALA A 1 97 ? 3.624 -7.959 -6.333 1.00 97.00 97 ALA A O 1
ATOM 782 N N . CYS A 1 98 ? 3.228 -8.911 -4.335 1.00 94.94 98 CYS A N 1
ATOM 783 C CA . CYS A 1 98 ? 2.473 -10.049 -4.857 1.00 94.94 98 CYS A CA 1
ATOM 784 C C . CYS A 1 98 ? 1.131 -9.598 -5.448 1.00 94.94 98 CYS A C 1
ATOM 786 O O . CYS A 1 98 ? 0.816 -9.970 -6.574 1.00 94.94 98 CYS A O 1
ATOM 788 N N . TYR A 1 99 ? 0.366 -8.753 -4.748 1.00 96.44 99 TYR A N 1
ATOM 789 C CA . TYR A 1 99 ? -0.898 -8.218 -5.278 1.00 96.44 99 TYR A CA 1
ATOM 790 C C . TYR A 1 99 ? -0.709 -7.277 -6.472 1.00 96.44 99 TYR A C 1
ATOM 792 O O . TYR A 1 99 ? -1.572 -7.209 -7.341 1.00 96.44 99 TYR A O 1
ATOM 800 N N . ALA A 1 100 ? 0.423 -6.576 -6.535 1.00 96.75 100 ALA A N 1
ATOM 801 C CA . ALA A 1 100 ? 0.815 -5.756 -7.673 1.00 96.75 100 ALA A CA 1
ATOM 802 C C . ALA A 1 100 ? 1.411 -6.568 -8.836 1.00 96.75 100 ALA A C 1
ATOM 804 O O . ALA A 1 100 ? 1.790 -5.953 -9.831 1.00 96.75 100 ALA A O 1
ATOM 805 N N . ASP A 1 101 ? 1.516 -7.899 -8.730 1.00 94.56 101 ASP A N 1
ATOM 806 C CA . ASP A 1 101 ? 2.115 -8.796 -9.732 1.00 94.56 101 ASP A CA 1
ATOM 807 C C . ASP A 1 101 ? 3.535 -8.368 -10.163 1.00 94.56 101 ASP A C 1
ATOM 809 O O . ASP A 1 101 ? 3.892 -8.349 -11.339 1.00 94.56 101 ASP A O 1
ATOM 813 N N . ILE A 1 102 ? 4.346 -7.944 -9.186 1.00 95.31 102 ILE A N 1
ATOM 814 C CA . ILE A 1 102 ? 5.755 -7.549 -9.378 1.00 95.31 102 ILE A CA 1
ATOM 815 C C . ILE A 1 102 ? 6.701 -8.186 -8.354 1.00 95.31 102 ILE A C 1
ATOM 817 O O . ILE A 1 102 ? 7.850 -7.769 -8.204 1.00 95.31 102 ILE A O 1
ATOM 821 N N . SER A 1 103 ? 6.226 -9.200 -7.636 1.00 92.75 103 SER A N 1
ATOM 822 C CA . SER A 1 103 ? 7.051 -10.002 -6.737 1.00 92.75 103 SER A CA 1
ATOM 823 C C . SER A 1 103 ? 7.908 -10.994 -7.525 1.00 92.75 103 SER A C 1
ATOM 825 O O . SER A 1 103 ? 7.448 -11.627 -8.478 1.00 92.75 103 SER A O 1
ATOM 827 N N . VAL A 1 104 ? 9.164 -11.162 -7.112 1.00 82.50 104 VAL A N 1
ATOM 828 C CA . VAL A 1 104 ? 10.059 -12.203 -7.632 1.00 82.50 104 VAL A CA 1
ATOM 829 C C . VAL A 1 104 ? 9.756 -13.503 -6.877 1.00 82.50 104 VAL A C 1
ATOM 831 O O . VAL A 1 104 ? 10.449 -13.857 -5.930 1.00 82.50 104 VAL A O 1
ATOM 834 N N . SER A 1 105 ? 8.666 -14.185 -7.234 1.00 73.19 105 SER A N 1
ATOM 835 C CA . SER A 1 105 ? 8.323 -15.510 -6.698 1.00 73.19 105 SER A CA 1
ATOM 836 C C . SER A 1 105 ? 8.422 -16.568 -7.799 1.00 73.19 105 SER A C 1
ATOM 838 O O . SER A 1 105 ? 7.935 -16.355 -8.906 1.00 73.19 105 SER A O 1
ATOM 840 N N . GLU A 1 106 ? 9.046 -17.709 -7.492 1.00 48.47 106 GLU A N 1
ATOM 841 C CA . GLU A 1 106 ? 9.308 -18.824 -8.424 1.00 48.47 106 GLU A CA 1
ATOM 842 C C . GLU A 1 106 ? 8.137 -19.832 -8.539 1.00 48.47 106 GLU A C 1
ATOM 844 O O . GLU A 1 106 ? 8.275 -20.894 -9.144 1.00 48.47 106 GLU A O 1
ATOM 849 N N . GLY A 1 107 ? 6.969 -19.534 -7.961 1.00 48.44 107 GLY A N 1
ATOM 850 C CA . GLY A 1 107 ? 5.819 -20.447 -7.909 1.00 48.44 107 GLY A CA 1
ATOM 851 C C . GLY A 1 107 ? 4.625 -19.979 -8.742 1.00 48.44 107 GLY A C 1
ATOM 852 O O . GLY A 1 107 ? 4.205 -18.837 -8.600 1.00 48.44 107 GLY A O 1
ATOM 853 N N . SER A 1 108 ? 4.111 -20.892 -9.582 1.00 44.66 108 SER A N 1
ATOM 854 C CA . SER A 1 108 ? 2.886 -20.857 -10.412 1.00 44.66 108 SER A CA 1
ATOM 855 C C . SER A 1 108 ? 2.200 -19.496 -10.584 1.00 44.66 108 SER A C 1
ATOM 857 O O . SER A 1 108 ? 1.536 -19.013 -9.670 1.00 44.66 108 SER A O 1
ATOM 859 N N . VAL A 1 109 ? 2.273 -18.964 -11.808 1.00 45.16 109 VAL A N 1
ATOM 860 C CA . VAL A 1 109 ? 1.462 -17.839 -12.303 1.00 45.16 109 VAL A CA 1
ATOM 861 C C . VAL A 1 109 ? -0.019 -18.123 -12.007 1.00 45.16 109 VAL A C 1
ATOM 863 O O . VAL A 1 109 ? -0.566 -19.058 -12.600 1.00 45.16 109 VAL A O 1
ATOM 866 N N . PRO A 1 110 ? -0.677 -17.388 -11.094 1.00 51.81 110 PRO A N 1
ATOM 867 C CA . PRO A 1 110 ? -2.113 -17.516 -10.905 1.00 51.81 110 PRO A CA 1
ATOM 868 C C . PRO A 1 110 ? -2.858 -16.935 -12.111 1.00 51.81 110 PRO A C 1
ATOM 870 O O . PRO A 1 110 ? -2.284 -16.222 -12.936 1.00 51.81 110 PRO A O 1
ATOM 873 N N . GLU A 1 111 ? -4.150 -17.252 -12.188 1.00 57.94 111 GLU A N 1
ATOM 874 C CA . GLU A 1 111 ? -5.142 -16.642 -13.078 1.00 57.94 111 GLU A CA 1
ATOM 875 C C . GLU A 1 111 ? -4.899 -15.137 -13.269 1.00 57.94 111 GLU A C 1
ATOM 877 O O . GLU A 1 111 ? -4.461 -14.455 -12.342 1.00 57.94 111 GLU A O 1
ATOM 882 N N . SER A 1 112 ? -5.168 -14.631 -14.480 1.00 73.69 112 SER A N 1
ATOM 883 C CA . SER A 1 112 ? -4.955 -13.228 -14.863 1.00 73.69 112 SER A CA 1
ATOM 884 C C . SER A 1 112 ? -5.277 -12.271 -13.705 1.00 73.69 112 SER A C 1
ATOM 886 O O . SER A 1 112 ? -6.424 -12.277 -13.246 1.00 73.69 112 SER A O 1
ATOM 888 N N . PRO A 1 113 ? -4.304 -11.480 -13.216 1.00 82.69 113 PRO A N 1
ATOM 889 C CA . PRO A 1 113 ? -4.490 -10.698 -12.005 1.00 82.69 113 PRO A CA 1
ATOM 890 C C . PRO A 1 113 ? -5.600 -9.664 -12.202 1.00 82.69 113 PRO A C 1
ATOM 892 O O . PRO A 1 113 ? -5.700 -9.033 -13.256 1.00 82.69 113 PRO A O 1
ATOM 895 N N . ASP A 1 114 ? -6.425 -9.487 -11.172 1.00 93.38 114 ASP A N 1
ATOM 896 C CA . ASP A 1 114 ? -7.426 -8.425 -11.129 1.00 93.38 114 ASP A CA 1
ATOM 897 C C . ASP A 1 114 ? -6.720 -7.059 -11.183 1.00 93.38 114 ASP A C 1
ATOM 899 O O . ASP A 1 114 ? -5.920 -6.712 -10.309 1.00 93.38 114 ASP A O 1
ATOM 903 N N . MET A 1 115 ? -6.999 -6.285 -12.232 1.00 95.06 115 MET A N 1
ATOM 904 C CA . MET A 1 115 ? -6.314 -5.019 -12.485 1.00 95.06 115 MET A CA 1
ATOM 905 C C . MET A 1 115 ? -6.644 -3.946 -11.443 1.00 95.06 115 MET A C 1
ATOM 907 O O . MET A 1 115 ? -5.801 -3.079 -11.209 1.00 95.06 115 MET A O 1
ATOM 911 N N . ASP A 1 116 ? -7.796 -4.017 -10.770 1.00 96.69 116 ASP A N 1
ATOM 912 C CA . ASP A 1 116 ? -8.128 -3.092 -9.680 1.00 96.69 116 ASP A CA 1
ATOM 913 C C . ASP A 1 116 ? -7.268 -3.383 -8.442 1.00 96.69 116 ASP A C 1
ATOM 915 O O . ASP A 1 116 ? -6.762 -2.468 -7.786 1.00 96.69 116 ASP A O 1
ATOM 919 N N . VAL A 1 117 ? -7.020 -4.667 -8.161 1.00 97.12 117 VAL A N 1
ATOM 920 C CA . VAL A 1 117 ? -6.104 -5.112 -7.098 1.00 97.12 117 VAL A CA 1
ATOM 921 C C . VAL A 1 117 ? -4.670 -4.686 -7.406 1.00 97.12 117 VAL A C 1
ATOM 923 O O . VAL A 1 117 ? -3.985 -4.160 -6.521 1.00 97.12 117 VAL A O 1
ATOM 926 N N . VAL A 1 118 ? -4.222 -4.876 -8.651 1.00 97.50 118 VAL A N 1
ATOM 927 C CA . VAL A 1 118 ? -2.886 -4.456 -9.100 1.00 97.50 118 VAL A CA 1
ATOM 928 C C . VAL A 1 118 ? -2.730 -2.948 -8.944 1.00 97.50 118 VAL A C 1
ATOM 930 O O . VAL A 1 118 ? -1.765 -2.480 -8.336 1.00 97.50 118 VAL A O 1
ATOM 933 N N . LEU A 1 119 ? -3.702 -2.181 -9.439 1.00 98.31 119 LEU A N 1
ATOM 934 C CA . LEU A 1 119 ? -3.682 -0.726 -9.404 1.00 98.31 119 LEU A CA 1
ATOM 935 C C . LEU A 1 119 ? -3.623 -0.181 -7.972 1.00 98.31 119 LEU A C 1
ATOM 937 O O . LEU A 1 119 ? -2.799 0.688 -7.677 1.00 98.31 119 LEU A O 1
ATOM 941 N N . GLU A 1 120 ? -4.475 -0.669 -7.069 1.00 98.19 120 GLU A N 1
ATOM 942 C CA . GLU A 1 120 ? -4.466 -0.209 -5.677 1.00 98.19 120 GLU A CA 1
ATOM 943 C C . GLU A 1 120 ? -3.164 -0.591 -4.961 1.00 98.19 120 GLU A C 1
ATOM 945 O O . GLU A 1 120 ? -2.602 0.227 -4.228 1.00 98.19 120 GLU A O 1
ATOM 950 N N . SER A 1 121 ? -2.611 -1.770 -5.250 1.00 98.44 121 SER A N 1
ATOM 951 C CA . SER A 1 121 ? -1.338 -2.217 -4.671 1.00 98.44 121 SER A CA 1
ATOM 952 C C . SER A 1 121 ? -0.150 -1.372 -5.144 1.00 98.44 121 SER A C 1
ATOM 954 O O . SER A 1 121 ? 0.689 -0.974 -4.331 1.00 98.44 121 SER A O 1
ATOM 956 N N . LEU A 1 122 ? -0.101 -1.011 -6.432 1.00 98.62 122 LEU A N 1
ATOM 957 C CA . LEU A 1 122 ? 0.912 -0.095 -6.970 1.00 98.62 122 LEU A CA 1
ATOM 958 C C . LEU A 1 12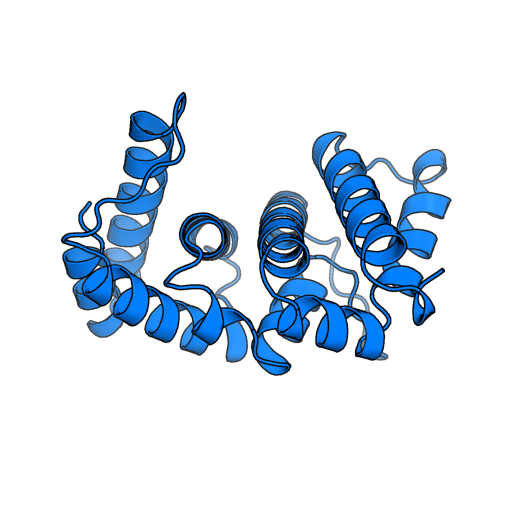2 ? 0.830 1.295 -6.329 1.00 98.62 122 LEU A C 1
ATOM 960 O O . LEU A 1 122 ? 1.861 1.901 -6.025 1.00 98.62 122 LEU A O 1
ATOM 964 N N . LYS A 1 123 ? -0.384 1.802 -6.081 1.00 98.12 123 LYS A N 1
ATOM 965 C CA . LYS A 1 123 ? -0.585 3.075 -5.375 1.00 98.12 123 LYS A CA 1
ATOM 966 C C . LYS A 1 123 ? -0.058 3.011 -3.937 1.00 98.12 123 LYS A C 1
ATOM 968 O O . LYS A 1 123 ? 0.606 3.958 -3.514 1.00 98.12 123 LYS A O 1
ATOM 973 N N . CYS A 1 124 ? -0.315 1.920 -3.206 1.00 98.19 124 CYS A N 1
ATOM 974 C CA . CYS A 1 124 ? 0.250 1.698 -1.869 1.00 98.19 124 CYS A CA 1
ATOM 975 C C . CYS A 1 124 ? 1.782 1.727 -1.910 1.00 98.19 124 CYS A C 1
ATOM 977 O O . CYS A 1 124 ? 2.402 2.519 -1.201 1.00 98.19 124 CYS A O 1
ATOM 979 N N . LEU A 1 125 ? 2.392 0.931 -2.794 1.00 98.44 125 LEU A N 1
ATOM 980 C CA . LEU A 1 125 ? 3.849 0.868 -2.945 1.00 98.44 125 LEU A CA 1
ATOM 981 C C . LEU A 1 125 ? 4.451 2.232 -3.303 1.00 98.44 125 LEU A C 1
ATOM 983 O O . LEU A 1 125 ? 5.455 2.625 -2.715 1.00 98.44 125 LEU A O 1
ATOM 987 N N . CYS A 1 126 ? 3.820 2.997 -4.199 1.00 98.44 126 CYS A N 1
ATOM 988 C CA . CYS A 1 126 ? 4.261 4.353 -4.527 1.00 98.44 126 CYS A CA 1
ATOM 989 C C . CYS A 1 126 ? 4.277 5.276 -3.303 1.00 98.44 126 CYS A C 1
ATOM 991 O O . CYS A 1 126 ? 5.232 6.030 -3.129 1.00 98.44 126 CYS A O 1
ATOM 993 N N . ASN A 1 127 ? 3.238 5.241 -2.463 1.00 97.25 127 ASN A N 1
ATOM 994 C CA . ASN A 1 127 ? 3.180 6.087 -1.271 1.00 97.25 127 ASN A CA 1
ATOM 995 C C . ASN A 1 127 ? 4.264 5.698 -0.253 1.00 97.25 127 ASN A C 1
ATOM 997 O O . ASN A 1 127 ? 4.956 6.578 0.268 1.00 97.25 127 ASN A O 1
ATOM 1001 N N . LEU A 1 128 ? 4.443 4.389 -0.027 1.00 97.88 128 LEU A N 1
ATOM 1002 C CA . LEU A 1 128 ? 5.441 3.848 0.897 1.00 97.88 128 LEU A CA 1
ATOM 1003 C C . LEU A 1 128 ? 6.866 4.172 0.438 1.00 97.88 128 LEU A C 1
ATOM 1005 O O . LEU A 1 128 ? 7.634 4.745 1.204 1.00 97.88 128 LEU A O 1
ATOM 1009 N N . VAL A 1 129 ? 7.214 3.877 -0.818 1.00 97.81 129 VAL A N 1
ATOM 1010 C CA . VAL A 1 129 ? 8.555 4.144 -1.371 1.00 97.81 129 VAL A CA 1
ATOM 1011 C C . VAL A 1 129 ? 8.858 5.643 -1.390 1.00 97.81 129 VAL A C 1
ATOM 1013 O O . VAL A 1 129 ? 9.978 6.049 -1.084 1.00 97.81 129 VAL A O 1
ATOM 1016 N N . LEU A 1 130 ? 7.868 6.489 -1.690 1.00 97.25 130 LEU A N 1
ATOM 1017 C CA . LEU A 1 130 ? 8.046 7.941 -1.665 1.00 97.25 130 LEU A CA 1
ATOM 1018 C C . LEU A 1 130 ? 8.381 8.468 -0.261 1.00 97.25 130 LEU A C 1
ATOM 1020 O O . LEU A 1 130 ? 9.158 9.413 -0.140 1.00 97.25 130 LEU A O 1
ATOM 1024 N N . SER A 1 131 ? 7.784 7.888 0.784 1.00 95.56 131 SER A N 1
ATOM 1025 C CA . SER A 1 131 ? 7.765 8.500 2.120 1.00 95.56 131 SER A CA 1
ATOM 1026 C C . SER A 1 131 ? 8.573 7.747 3.184 1.00 95.56 131 SER A C 1
ATOM 1028 O O . SER A 1 131 ? 8.816 8.316 4.243 1.00 95.56 131 SER A O 1
ATOM 1030 N N . SER A 1 132 ? 9.015 6.510 2.925 1.00 96.81 132 SER A N 1
ATOM 1031 C CA . SER A 1 132 ? 9.778 5.688 3.874 1.00 96.81 132 SER A CA 1
ATOM 1032 C C . SER A 1 132 ? 11.115 5.206 3.287 1.00 96.81 132 SER A C 1
ATOM 1034 O O . SER A 1 132 ? 11.126 4.378 2.371 1.00 96.81 132 SER A O 1
ATOM 1036 N N . PRO A 1 133 ? 12.264 5.641 3.848 1.00 95.94 133 PRO A N 1
ATOM 1037 C CA . PRO A 1 133 ? 13.581 5.106 3.489 1.00 95.94 133 PRO A CA 1
ATOM 1038 C C . PRO A 1 133 ? 13.713 3.593 3.715 1.00 95.94 133 PRO A C 1
ATOM 1040 O O . PRO A 1 133 ? 14.416 2.908 2.970 1.00 95.94 133 PRO A O 1
ATOM 1043 N N . VAL A 1 134 ? 13.008 3.053 4.715 1.00 96.75 134 VAL A N 1
ATOM 1044 C CA . VAL A 1 134 ? 12.971 1.609 4.988 1.00 96.75 134 VAL A CA 1
ATOM 1045 C C . VAL A 1 134 ? 12.263 0.877 3.848 1.00 96.75 134 VAL A C 1
ATOM 1047 O O . VAL A 1 134 ? 12.802 -0.094 3.321 1.00 96.75 134 VAL A O 1
ATOM 1050 N N . ALA A 1 135 ? 11.117 1.386 3.380 1.00 97.25 135 ALA A N 1
ATOM 1051 C CA . ALA A 1 135 ? 10.421 0.814 2.226 1.00 97.25 135 ALA A CA 1
ATOM 1052 C C . ALA A 1 135 ? 11.264 0.880 0.941 1.00 97.25 135 ALA A C 1
ATOM 1054 O O . ALA A 1 135 ? 11.263 -0.074 0.167 1.00 97.25 135 ALA A O 1
ATOM 1055 N N . GLN A 1 136 ? 12.021 1.963 0.723 1.00 97.44 136 GLN A N 1
ATOM 1056 C CA . GLN A 1 136 ? 12.945 2.079 -0.418 1.00 97.44 136 GLN A CA 1
ATOM 1057 C C . GLN A 1 136 ? 14.007 0.974 -0.397 1.00 97.44 136 GLN A C 1
ATOM 1059 O O . GLN A 1 136 ? 14.286 0.360 -1.426 1.00 97.44 136 GLN A O 1
ATOM 1064 N N . MET A 1 137 ? 14.588 0.707 0.777 1.00 96.94 137 MET A N 1
ATOM 1065 C CA . MET A 1 137 ? 15.572 -0.360 0.962 1.00 96.94 137 MET A CA 1
ATOM 1066 C C . MET A 1 137 ? 14.975 -1.741 0.717 1.00 96.94 137 MET A C 1
ATOM 1068 O O . MET A 1 137 ? 15.515 -2.499 -0.086 1.00 96.94 137 MET A O 1
ATOM 1072 N N . LEU A 1 138 ? 13.833 -2.039 1.330 1.00 96.81 138 LEU A N 1
ATOM 1073 C CA . LEU A 1 138 ? 13.176 -3.334 1.176 1.00 96.81 138 LEU A CA 1
ATOM 1074 C C . LEU A 1 138 ? 12.710 -3.584 -0.266 1.00 96.81 138 LEU A C 1
ATOM 1076 O O . LEU A 1 138 ? 12.848 -4.698 -0.765 1.00 96.81 138 LEU A O 1
ATOM 1080 N N . ALA A 1 139 ? 12.214 -2.559 -0.965 1.00 96.62 139 ALA A N 1
ATOM 1081 C CA . ALA A 1 139 ? 11.823 -2.664 -2.370 1.00 96.62 139 ALA A CA 1
ATOM 1082 C C . ALA A 1 139 ? 13.020 -2.942 -3.300 1.00 96.62 139 ALA A C 1
ATOM 1084 O O . ALA A 1 139 ? 12.894 -3.717 -4.253 1.00 96.62 139 ALA A O 1
ATOM 1085 N N . ALA A 1 140 ? 14.183 -2.341 -3.018 1.00 94.81 140 ALA A N 1
ATOM 1086 C CA . ALA A 1 140 ? 15.422 -2.611 -3.747 1.00 94.81 140 ALA A CA 1
ATOM 1087 C C . ALA A 1 140 ? 15.907 -4.052 -3.512 1.00 94.81 140 ALA A C 1
ATOM 1089 O O . ALA A 1 140 ? 16.181 -4.777 -4.468 1.00 94.81 140 ALA A O 1
ATOM 1090 N N . GLU A 1 141 ? 15.932 -4.505 -2.255 1.00 95.06 141 GLU A N 1
ATOM 1091 C CA . GLU A 1 141 ? 16.307 -5.881 -1.901 1.00 95.06 141 GLU A CA 1
ATOM 1092 C C . GLU A 1 141 ? 15.374 -6.928 -2.517 1.00 95.06 141 GLU A C 1
ATOM 1094 O O . GLU A 1 141 ? 15.833 -7.977 -2.969 1.00 95.06 141 GLU A O 1
ATOM 1099 N N . ALA A 1 142 ? 14.073 -6.631 -2.579 1.00 94.12 142 ALA A N 1
ATOM 1100 C CA . ALA A 1 142 ? 13.068 -7.477 -3.219 1.00 94.12 142 ALA A CA 1
ATOM 1101 C C . ALA A 1 142 ? 13.141 -7.461 -4.757 1.00 94.12 142 ALA A C 1
ATOM 1103 O O . ALA A 1 142 ? 12.393 -8.186 -5.410 1.00 94.12 142 ALA A O 1
ATOM 1104 N N . ARG A 1 143 ? 14.032 -6.648 -5.348 1.00 94.75 143 ARG A N 1
ATOM 1105 C CA . ARG A 1 143 ? 14.258 -6.537 -6.798 1.00 94.75 143 ARG A CA 1
ATOM 1106 C C . ARG A 1 143 ? 12.989 -6.235 -7.602 1.00 94.75 143 ARG A C 1
ATOM 1108 O O . ARG A 1 143 ? 12.864 -6.668 -8.747 1.00 94.75 143 ARG A O 1
ATOM 1115 N N . LEU A 1 144 ? 12.075 -5.433 -7.045 1.00 95.38 144 LEU A N 1
ATOM 1116 C CA . LEU A 1 144 ? 10.799 -5.090 -7.699 1.00 95.38 144 LEU A CA 1
ATOM 1117 C C . LEU A 1 144 ? 10.994 -4.429 -9.076 1.00 95.38 144 LEU A C 1
ATOM 1119 O O . LEU A 1 144 ? 10.176 -4.598 -9.979 1.00 95.38 144 LEU A O 1
ATOM 1123 N N . VAL A 1 145 ? 12.114 -3.718 -9.257 1.00 94.94 145 VAL A N 1
ATOM 1124 C CA . VAL A 1 145 ? 12.516 -3.085 -10.525 1.00 94.94 145 VAL A CA 1
ATOM 1125 C C . VAL A 1 145 ? 12.571 -4.071 -11.697 1.00 94.94 145 VAL A C 1
ATOM 1127 O O . VAL A 1 145 ? 12.225 -3.702 -12.818 1.00 94.94 145 VAL A O 1
ATOM 1130 N N . VAL A 1 146 ? 12.963 -5.325 -11.447 1.00 93.94 146 VAL A N 1
ATOM 1131 C CA . VAL A 1 146 ? 13.114 -6.347 -12.491 1.00 93.94 146 VAL A CA 1
ATOM 1132 C C . VAL A 1 146 ? 11.748 -6.659 -13.093 1.00 93.94 146 VAL A C 1
ATOM 1134 O O . VAL A 1 146 ? 11.553 -6.502 -14.296 1.00 93.94 146 VAL A O 1
ATOM 1137 N N . LYS A 1 147 ? 10.770 -6.992 -12.243 1.00 94.38 147 LYS A N 1
ATOM 1138 C CA . LYS A 1 147 ? 9.402 -7.294 -12.675 1.00 94.38 147 LYS A CA 1
ATOM 1139 C C . LYS A 1 147 ? 8.669 -6.092 -13.258 1.00 94.38 147 LYS A C 1
ATOM 1141 O O . LYS A 1 147 ? 7.952 -6.245 -14.244 1.00 94.38 147 LYS A O 1
ATOM 1146 N N . LEU A 1 148 ? 8.879 -4.897 -12.704 1.00 95.31 148 LEU A N 1
ATOM 1147 C CA . LEU A 1 148 ? 8.340 -3.662 -13.283 1.00 95.31 148 LEU A CA 1
ATOM 1148 C C . LEU A 1 148 ? 8.854 -3.445 -14.710 1.00 95.31 148 LEU A C 1
ATOM 1150 O O . LEU A 1 148 ? 8.069 -3.163 -15.611 1.00 95.31 148 LEU A O 1
ATOM 1154 N N . THR A 1 149 ? 10.157 -3.619 -14.934 1.00 95.00 149 THR A N 1
ATOM 1155 C CA . THR A 1 149 ? 10.765 -3.434 -16.260 1.00 95.00 149 THR A CA 1
ATOM 1156 C C . THR A 1 149 ? 10.295 -4.503 -17.248 1.00 95.00 149 THR A C 1
ATOM 1158 O O . THR A 1 149 ? 9.973 -4.173 -18.389 1.00 95.00 149 THR A O 1
ATOM 1161 N N . GLU A 1 150 ? 10.183 -5.763 -16.807 1.00 94.38 150 GLU A N 1
ATOM 1162 C CA . GLU A 1 150 ? 9.573 -6.844 -17.594 1.00 94.38 150 GLU A CA 1
ATOM 1163 C C . GLU A 1 150 ? 8.150 -6.470 -18.033 1.00 94.38 150 GLU A C 1
ATOM 1165 O O . GLU A 1 150 ? 7.841 -6.525 -19.223 1.00 94.38 150 GLU A O 1
ATOM 1170 N N . ARG A 1 151 ? 7.293 -6.028 -17.099 1.00 94.94 151 ARG A N 1
ATOM 1171 C CA . ARG A 1 151 ? 5.905 -5.655 -17.406 1.00 94.94 151 ARG A CA 1
ATOM 1172 C C . ARG A 1 151 ? 5.811 -4.454 -18.348 1.00 94.94 151 ARG A C 1
ATOM 1174 O O . ARG A 1 151 ? 5.022 -4.503 -19.291 1.00 94.94 151 ARG A O 1
ATOM 1181 N N . VAL A 1 152 ? 6.644 -3.428 -18.160 1.00 95.62 152 VAL A N 1
ATOM 1182 C CA . VAL A 1 152 ? 6.731 -2.268 -19.070 1.00 95.62 152 VAL A CA 1
ATOM 1183 C C . VAL A 1 152 ? 7.130 -2.698 -20.486 1.00 95.62 152 VAL A C 1
ATOM 1185 O O . VAL A 1 152 ? 6.569 -2.199 -21.464 1.00 95.62 152 VAL A O 1
ATOM 1188 N N . GLY A 1 153 ? 8.044 -3.665 -20.617 1.00 95.19 153 GLY A N 1
ATOM 1189 C CA . GLY A 1 153 ? 8.426 -4.243 -21.909 1.00 95.19 153 GLY A CA 1
ATOM 1190 C C . GLY A 1 153 ? 7.252 -4.876 -22.667 1.00 95.19 153 GLY A C 1
ATOM 1191 O O . GLY A 1 153 ? 7.232 -4.852 -23.897 1.00 95.19 153 GLY A O 1
ATOM 1192 N N . LEU A 1 154 ? 6.236 -5.360 -21.948 1.00 93.81 154 LEU A N 1
ATOM 1193 C CA . LEU A 1 154 ? 5.060 -6.026 -22.510 1.00 93.81 154 LEU A CA 1
ATOM 1194 C C . LEU A 1 154 ? 3.921 -5.073 -22.906 1.00 93.81 154 LEU A C 1
ATOM 1196 O O . LEU A 1 154 ? 2.925 -5.541 -23.454 1.00 93.81 154 LEU A O 1
ATOM 1200 N N . TYR A 1 155 ? 4.025 -3.755 -22.691 1.00 94.00 155 TYR A N 1
ATOM 1201 C CA . TYR A 1 155 ? 2.930 -2.809 -22.994 1.00 94.00 155 TYR A CA 1
ATOM 1202 C C . TYR A 1 155 ? 2.506 -2.781 -24.466 1.00 94.00 155 TYR A C 1
ATOM 1204 O O . TYR A 1 155 ? 1.384 -2.391 -24.781 1.00 94.00 155 TYR A O 1
ATOM 1212 N N . ARG A 1 156 ? 3.396 -3.177 -25.383 1.00 89.00 156 ARG A N 1
ATOM 1213 C CA . ARG A 1 156 ? 3.072 -3.282 -26.815 1.00 89.00 156 ARG A CA 1
ATOM 1214 C C . ARG A 1 156 ? 2.322 -4.566 -27.165 1.00 89.00 156 ARG A C 1
ATOM 1216 O O . ARG A 1 156 ? 1.649 -4.609 -28.187 1.00 89.00 156 ARG A O 1
ATOM 1223 N N . GLU A 1 157 ? 2.471 -5.599 -26.343 1.00 90.69 157 GLU A N 1
ATOM 1224 C CA . GLU A 1 157 ? 1.972 -6.954 -26.596 1.00 90.69 157 GLU A CA 1
ATOM 1225 C C . GLU A 1 157 ? 0.704 -7.260 -25.794 1.00 90.69 157 GLU A C 1
ATOM 1227 O O . GLU A 1 157 ? -0.147 -8.029 -26.237 1.00 90.69 157 GLU A O 1
ATOM 1232 N N . ARG A 1 158 ? 0.563 -6.653 -24.611 1.00 88.12 158 ARG A N 1
ATOM 1233 C CA . ARG A 1 158 ? -0.563 -6.838 -23.692 1.00 88.12 158 ARG A CA 1
ATOM 1234 C C . ARG A 1 158 ? -1.263 -5.512 -23.431 1.00 88.12 158 ARG A C 1
ATOM 1236 O O . ARG A 1 158 ? -0.623 -4.481 -23.243 1.00 88.12 158 ARG A O 1
ATOM 1243 N N . SER A 1 159 ? -2.591 -5.554 -23.366 1.00 88.69 159 SER A N 1
ATOM 1244 C CA . SER A 1 159 ? -3.396 -4.388 -23.006 1.00 88.69 159 SER A CA 1
ATOM 1245 C C . SER A 1 159 ? -3.486 -4.266 -21.484 1.00 88.69 159 SER A C 1
ATOM 1247 O O . SER A 1 159 ? -4.206 -5.025 -20.839 1.00 88.69 159 SER A O 1
ATOM 1249 N N . PHE A 1 160 ? -2.741 -3.319 -20.915 1.00 93.19 160 PHE A N 1
ATOM 1250 C CA . PHE A 1 160 ? -2.879 -2.908 -19.516 1.00 93.19 160 PHE A CA 1
ATOM 1251 C C . PHE A 1 160 ? -3.684 -1.605 -19.431 1.00 93.19 160 PHE A C 1
ATOM 1253 O O . PHE A 1 160 ? -3.478 -0.727 -20.278 1.00 93.19 160 PHE A O 1
ATOM 1260 N N . PRO A 1 161 ? -4.548 -1.418 -18.417 1.00 96.19 161 PRO A N 1
ATOM 1261 C CA . PRO A 1 161 ? -5.210 -0.137 -18.191 1.00 96.19 161 PRO A CA 1
ATOM 1262 C C . PRO A 1 161 ? -4.197 1.002 -18.046 1.00 96.19 161 PRO A C 1
ATOM 1264 O O . PRO A 1 161 ? -3.136 0.822 -17.446 1.00 96.19 161 PRO A O 1
ATOM 1267 N N . HIS A 1 162 ? -4.535 2.187 -18.559 1.00 96.69 162 HIS A N 1
ATOM 1268 C CA . HIS A 1 162 ? -3.658 3.362 -18.511 1.00 96.69 162 HIS A CA 1
ATOM 1269 C C . HIS A 1 162 ? -3.147 3.657 -17.092 1.00 96.69 162 HIS A C 1
ATOM 1271 O O . HIS A 1 162 ? -1.962 3.916 -16.901 1.00 96.69 162 HIS A O 1
ATOM 1277 N N . ASP A 1 163 ? -4.020 3.566 -16.088 1.00 97.69 163 ASP A N 1
ATOM 1278 C CA . ASP A 1 163 ? -3.652 3.886 -14.709 1.00 97.69 163 ASP A CA 1
ATOM 1279 C C . ASP A 1 163 ? -2.641 2.891 -14.131 1.00 97.69 163 ASP A C 1
ATOM 1281 O O . ASP A 1 163 ? -1.730 3.297 -13.412 1.00 97.69 163 ASP A O 1
ATOM 1285 N N . VAL A 1 164 ? -2.735 1.608 -14.496 1.00 97.88 164 VAL A N 1
ATOM 1286 C CA . VAL A 1 164 ? -1.720 0.607 -14.132 1.00 97.88 164 VAL A CA 1
ATOM 1287 C C . VAL A 1 164 ? -0.385 0.984 -14.768 1.00 97.88 164 VAL A C 1
ATOM 1289 O O . VAL A 1 164 ? 0.618 1.076 -14.062 1.00 97.88 164 VAL A O 1
ATOM 1292 N N . GLN A 1 165 ? -0.385 1.316 -16.065 1.00 97.88 165 GLN A N 1
ATOM 1293 C CA . GLN A 1 165 ? 0.837 1.722 -16.763 1.00 97.88 165 GLN A CA 1
ATOM 1294 C C . GLN A 1 165 ? 1.486 2.957 -16.126 1.00 97.88 165 GLN A C 1
ATOM 1296 O O . GLN A 1 165 ? 2.707 3.016 -15.962 1.00 97.88 165 GLN A O 1
ATOM 1301 N N . PHE A 1 166 ? 0.668 3.940 -15.744 1.00 98.44 166 PHE A N 1
ATOM 1302 C CA . PHE A 1 166 ? 1.122 5.151 -15.074 1.00 98.44 166 PHE A CA 1
ATOM 1303 C C . PHE A 1 166 ? 1.765 4.843 -13.719 1.00 98.44 166 PHE A C 1
ATOM 1305 O O . PHE A 1 166 ? 2.849 5.352 -13.431 1.00 98.44 166 PHE A O 1
ATOM 1312 N N . PHE A 1 167 ? 1.125 4.022 -12.881 1.00 98.56 167 PHE A N 1
ATOM 1313 C CA . PHE A 1 167 ? 1.656 3.713 -11.554 1.00 98.56 167 PHE A CA 1
ATOM 1314 C C . PHE A 1 167 ? 2.866 2.772 -11.590 1.00 98.56 167 PHE A C 1
ATOM 1316 O O . PHE A 1 167 ? 3.747 2.917 -10.744 1.00 98.56 167 PHE A O 1
ATOM 1323 N N . ASP A 1 168 ? 2.982 1.909 -12.599 1.00 98.31 168 ASP A N 1
ATOM 1324 C CA . ASP A 1 168 ? 4.208 1.154 -12.879 1.00 98.31 168 ASP A CA 1
ATOM 1325 C C . ASP A 1 168 ? 5.387 2.087 -13.165 1.00 98.31 168 ASP A C 1
ATOM 1327 O O . ASP A 1 168 ? 6.429 2.012 -12.510 1.00 98.31 168 ASP A O 1
ATOM 1331 N N . LEU A 1 169 ? 5.207 3.026 -14.100 1.00 98.38 169 LEU A N 1
ATOM 1332 C CA . LEU A 1 169 ? 6.238 4.005 -14.449 1.00 98.38 169 LEU A CA 1
ATOM 1333 C C . LEU A 1 169 ? 6.548 4.946 -13.281 1.00 98.38 169 LEU A C 1
ATOM 1335 O O . LEU A 1 169 ? 7.706 5.302 -13.062 1.00 98.38 169 LEU A O 1
ATOM 1339 N N . ARG A 1 170 ? 5.534 5.327 -12.496 1.00 98.50 170 ARG A N 1
ATOM 1340 C CA . ARG A 1 170 ? 5.716 6.137 -11.288 1.00 98.50 170 ARG A CA 1
ATOM 1341 C C . ARG A 1 170 ? 6.558 5.400 -10.251 1.00 98.50 170 ARG A C 1
ATOM 1343 O O . ARG A 1 170 ? 7.469 6.005 -9.691 1.00 98.50 170 ARG A O 1
ATOM 1350 N N . LEU A 1 171 ? 6.277 4.124 -9.991 1.00 98.44 171 LEU A N 1
ATOM 1351 C CA . LEU A 1 171 ? 7.052 3.330 -9.041 1.00 98.44 171 LEU A CA 1
ATOM 1352 C C . LEU A 1 171 ? 8.490 3.135 -9.536 1.00 98.44 171 LEU A C 1
ATOM 1354 O O . LEU A 1 171 ? 9.429 3.312 -8.761 1.00 98.44 171 LEU A O 1
ATOM 1358 N N . LEU A 1 172 ? 8.669 2.868 -10.832 1.00 97.81 172 LEU A N 1
ATOM 1359 C CA . LEU A 1 172 ? 9.984 2.767 -11.464 1.00 97.81 172 LEU A CA 1
ATOM 1360 C C . LEU A 1 172 ? 10.793 4.067 -11.317 1.00 97.81 172 LEU A C 1
ATOM 1362 O O . LEU A 1 172 ? 11.962 4.035 -10.928 1.00 97.81 172 LEU A O 1
ATOM 1366 N N . PHE A 1 173 ? 10.160 5.219 -11.558 1.00 98.12 173 PHE A N 1
ATOM 1367 C CA . PHE A 1 173 ? 10.759 6.534 -11.327 1.00 98.12 173 PHE A CA 1
ATOM 1368 C C . PHE A 1 173 ? 11.167 6.727 -9.863 1.00 98.12 173 PHE A C 1
ATOM 1370 O O . PHE A 1 173 ? 12.292 7.137 -9.600 1.00 98.12 173 PHE A O 1
ATOM 1377 N N . LEU A 1 174 ? 10.290 6.416 -8.904 1.00 98.06 174 LEU A N 1
ATOM 1378 C CA . LEU A 1 174 ? 10.595 6.577 -7.479 1.00 98.06 174 LEU A CA 1
ATOM 1379 C C . LEU A 1 174 ? 11.792 5.721 -7.058 1.00 98.06 174 LEU A C 1
ATOM 1381 O O . LEU A 1 174 ? 12.701 6.225 -6.401 1.00 98.06 174 LEU A O 1
ATOM 1385 N N . LEU A 1 175 ? 11.818 4.451 -7.466 1.00 96.44 175 LEU A N 1
ATOM 1386 C CA . LEU A 1 175 ? 12.906 3.535 -7.135 1.00 96.44 175 LEU A CA 1
ATOM 1387 C C . LEU A 1 175 ? 14.239 4.012 -7.727 1.00 96.44 175 LEU A C 1
ATOM 1389 O O . LEU A 1 175 ? 15.221 4.132 -7.002 1.00 96.44 175 LEU A O 1
ATOM 1393 N N . THR A 1 176 ? 14.267 4.367 -9.012 1.00 95.06 176 THR A N 1
ATOM 1394 C CA . THR A 1 176 ? 15.495 4.832 -9.682 1.00 95.06 176 THR A CA 1
ATOM 1395 C C . THR A 1 176 ? 15.950 6.217 -9.210 1.00 95.06 176 THR A C 1
ATOM 1397 O O . THR A 1 176 ? 17.151 6.491 -9.141 1.00 95.06 176 THR A O 1
ATOM 1400 N N . ALA A 1 177 ? 15.025 7.101 -8.828 1.00 95.81 177 ALA A N 1
ATOM 1401 C CA . ALA A 1 177 ? 15.358 8.412 -8.282 1.00 95.81 177 ALA A CA 1
ATOM 1402 C C . ALA A 1 177 ? 15.979 8.303 -6.880 1.00 95.81 177 ALA A C 1
ATOM 1404 O O . ALA A 1 177 ? 17.007 8.933 -6.620 1.00 95.81 177 ALA A O 1
ATOM 1405 N N . LEU A 1 178 ? 15.383 7.487 -6.003 1.00 94.19 178 LEU A N 1
ATOM 1406 C CA . LEU A 1 178 ? 15.706 7.426 -4.573 1.00 94.19 178 LEU A CA 1
ATOM 1407 C C . LEU A 1 178 ? 16.799 6.402 -4.225 1.00 94.19 178 LEU A C 1
ATOM 1409 O O . LEU A 1 178 ? 17.403 6.503 -3.158 1.00 94.19 178 LEU A O 1
ATOM 1413 N N . ARG A 1 179 ? 17.088 5.433 -5.106 1.00 88.50 179 ARG A N 1
ATOM 1414 C CA . ARG A 1 179 ? 18.076 4.369 -4.874 1.00 88.50 179 ARG A CA 1
ATOM 1415 C C . ARG A 1 179 ? 19.059 4.255 -6.034 1.00 88.50 179 ARG A C 1
ATOM 1417 O O . ARG A 1 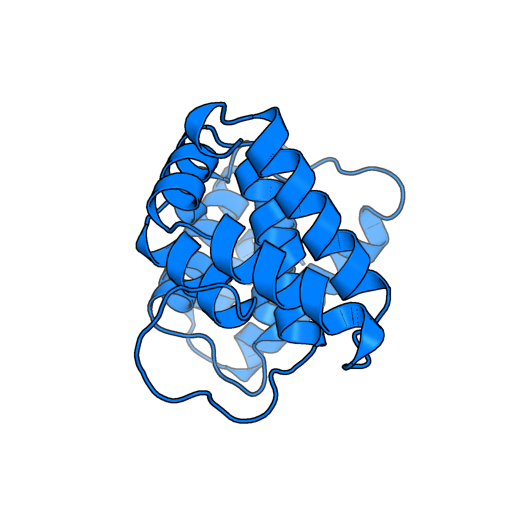179 ? 18.690 3.919 -7.153 1.00 88.50 179 ARG A O 1
ATOM 1424 N N . THR A 1 180 ? 20.334 4.541 -5.767 1.00 81.69 180 THR A N 1
ATOM 1425 C CA . THR A 1 180 ? 21.400 4.488 -6.783 1.00 81.69 180 THR A CA 1
ATOM 1426 C C . THR A 1 180 ? 21.741 3.070 -7.215 1.00 81.69 180 THR A C 1
ATOM 1428 O O . THR A 1 180 ? 22.151 2.877 -8.346 1.00 81.69 180 THR A O 1
ATOM 1431 N N . ASP A 1 181 ? 21.574 2.097 -6.323 1.00 82.50 181 ASP A N 1
ATOM 1432 C CA . ASP A 1 181 ? 21.781 0.664 -6.555 1.00 82.50 181 ASP A CA 1
ATOM 1433 C C . ASP A 1 181 ? 20.687 0.016 -7.418 1.00 82.50 181 ASP A C 1
ATOM 1435 O O . ASP A 1 181 ? 20.852 -1.113 -7.868 1.00 82.50 181 ASP A O 1
ATOM 1439 N N . VAL A 1 182 ? 19.578 0.726 -7.642 1.00 73.25 182 VAL A N 1
ATOM 1440 C CA . VAL A 1 182 ? 18.473 0.292 -8.509 1.00 73.25 182 VAL A CA 1
ATOM 1441 C C . VAL A 1 182 ? 18.601 0.856 -9.936 1.00 73.25 182 VAL A C 1
ATOM 1443 O O . VAL A 1 182 ? 17.882 0.411 -10.828 1.00 73.25 182 VAL A O 1
ATOM 1446 N N . ARG A 1 183 ? 19.493 1.832 -10.160 1.00 72.50 183 ARG A N 1
ATOM 1447 C CA . ARG A 1 183 ? 19.803 2.384 -11.492 1.00 72.50 183 ARG A CA 1
ATOM 1448 C C . ARG A 1 183 ? 20.715 1.445 -12.269 1.00 72.50 183 ARG A C 1
ATOM 1450 O O . ARG A 1 183 ? 20.509 1.354 -13.497 1.00 72.50 183 ARG A O 1
#

Sequence (183 aa)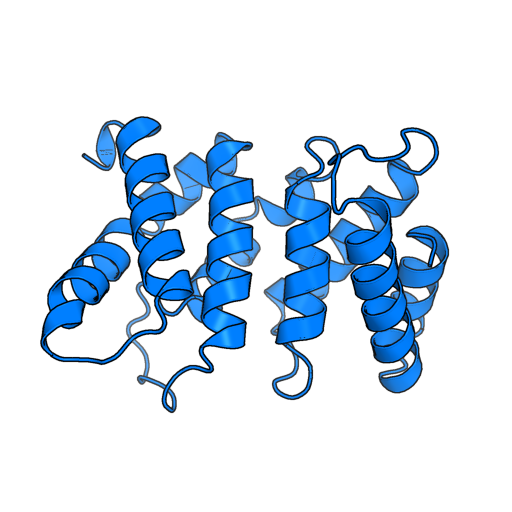:
MEPRAVAEAVETGKEDVIMEALRSYNQEFSLQHSQSFTFDDAQQEDRKRLAELLVSVLEQGLPPSHRVIWLQSVRILSRDRNCLDPFTSRQSLQALACYADISVSEGSVPESPDMDVVLESLKCLCNLVLSSPVAQMLAAEARLVVKLTERVGLYRERSFPHDVQFFDLRLLFLLTALRTDVR

Radius of gyration: 16.14 Å; chains: 1; bounding box: 42×39×44 Å

pLDDT: mean 91.91, std 10.47, range [44.66, 98.62]

Foldseek 3Di:
DALQCLLVQLVVVDVVSNLVSLVVVLVVCCVVPVPHLDDDPVRLVSLLSSLLSLLVDLLVPDDPVRLLSSLSSLLSSLQPLSNLVSCLDLSNLQSLCVQLVQFPDPDDDDDDHDLSSNLSSLSSLLSNLQRPPSSLVSCVVRVSLVSLVVVLVCVVPDPHDPSSNVSSVSSNCSSVVVDVSND

Organism: Pan troglodytes (NCBI:txid9598)